Protein AF-A0A2N9EC91-F1 (afdb_monomer_lite)

Foldseek 3Di:
DVVVVVVVVVVVVVVVVVVVVVVVVVVVVVVVVVVVVVVVVVVVVVVVVVVVVVVVVVVVVVVVVVVVVVVVVVVVVVVVVVVVVVVVVVVVVVVVVVVVVVVVVVVVVVVVVVVVVVVVVVVVVVVVVVVVVVVVVVVVVVVVVVLVPDDPVVNVVVVVVVVVDPDPPPPPPPPPPPDDDDDDDDDDDDDDDDDDDDDDDDDDDDDPPVVVVVVPVPDDDPDDDDDDDDDDDDDDDDDDDDDDDDDDDDDDDDDDDDDDDDDDDDDDDDDDDDDDDD

Organism: Fagus sylvatica (NCBI:txid28930)

Secondary structure (DSSP, 8-state):
-HHHHHHHHHHHHHHHHHHHHHHHHHHHHHHHHHHHHHHHHHHHHHHHHHHHHHHHHHHHHHHHHHHHHHHHHHHHHHHHHHHHHHHHHHHHHHHHHHHHHHHHHHHHHHHHHHHHHHHHHHHHHHHHHHHHHHHHHHHHHHHHHHHHTS-HHHHHHHHHHHTT-------------------------------------------SSTTTTTTGGGS----S------------------------------------------------------

Radius of gyration: 63.0 Å; chains: 1; bounding box: 137×99×182 Å

Sequence (278 aa):
MELLKMSKFKLQLQALVTEVRELRERERSASEQLRLLIQKQKQTKEEYGRKLQELQAEFASCNELRQKLERKVNYLQNDNALLENKQKELKGTIQILLQSKESFVNAYEKTLSAKDVLIQNLISEKEALHSEVGSLGIILQKIQETVTNMNQEDKRVFSSILECEERCDMIMTREDNRTEDVPQSNIEESPSKASAMGSAENTASPLYEEYKDVAGLLQENNNNNSCVSEATGSEPQFAANVLSISVNDGKDNCKRSAQRLDSECSTTTQAEASEDPG

Structure (mmCIF, N/CA/C/O backbone):
data_AF-A0A2N9EC91-F1
#
_entry.id   AF-A0A2N9EC91-F1
#
loop_
_atom_site.group_PDB
_atom_site.id
_atom_site.type_symbol
_atom_site.label_atom_id
_atom_site.label_alt_id
_atom_site.label_comp_id
_atom_site.label_asym_id
_atom_site.label_entity_id
_atom_site.label_seq_id
_atom_site.pdbx_PDB_ins_code
_atom_site.Cartn_x
_atom_site.Cartn_y
_atom_site.Cartn_z
_atom_site.occupancy
_atom_site.B_iso_or_equiv
_atom_site.auth_seq_id
_atom_site.auth_comp_id
_atom_site.auth_asym_id
_atom_site.auth_atom_id
_atom_site.pdbx_PDB_model_num
ATOM 1 N N . MET A 1 1 ? 69.209 -5.243 -96.179 1.00 64.69 1 MET A N 1
ATOM 2 C CA . MET A 1 1 ? 69.180 -5.246 -94.696 1.00 64.69 1 MET A CA 1
ATOM 3 C C . MET A 1 1 ? 68.216 -4.194 -94.126 1.00 64.69 1 MET A C 1
ATOM 5 O O . MET A 1 1 ? 67.514 -4.502 -93.174 1.00 64.69 1 MET A O 1
ATOM 9 N N . GLU A 1 2 ? 68.104 -3.002 -94.726 1.00 75.38 2 GLU A N 1
ATOM 10 C CA . GLU A 1 2 ? 67.259 -1.893 -94.225 1.00 75.38 2 GLU A CA 1
ATOM 11 C C . GLU A 1 2 ? 65.731 -2.114 -94.317 1.00 75.38 2 GLU A C 1
ATOM 13 O O . GLU A 1 2 ? 65.008 -1.808 -93.372 1.00 75.38 2 GLU A O 1
ATOM 18 N N . LEU A 1 3 ? 65.222 -2.738 -95.388 1.00 76.88 3 LEU A N 1
ATOM 19 C CA . LEU A 1 3 ? 63.785 -3.049 -95.535 1.00 76.88 3 LEU A CA 1
ATOM 20 C C . LEU A 1 3 ? 63.238 -3.968 -94.423 1.00 76.88 3 LEU A C 1
ATOM 22 O O . LEU A 1 3 ? 62.127 -3.764 -93.935 1.00 76.88 3 LEU A O 1
ATOM 26 N N . LEU A 1 4 ? 64.032 -4.949 -93.979 1.00 83.12 4 LEU A N 1
ATOM 27 C CA . LEU A 1 4 ? 63.648 -5.877 -92.908 1.00 83.12 4 LEU A CA 1
ATOM 28 C C . LEU A 1 4 ? 63.586 -5.175 -91.540 1.00 83.12 4 LEU A C 1
ATOM 30 O O . LEU A 1 4 ? 62.671 -5.426 -90.756 1.00 83.12 4 LEU A O 1
ATOM 34 N N . LYS A 1 5 ? 64.521 -4.251 -91.272 1.00 87.19 5 LYS A N 1
ATOM 35 C CA . LYS A 1 5 ? 64.518 -3.417 -90.059 1.00 87.19 5 LYS A CA 1
ATOM 36 C C . LYS A 1 5 ? 63.286 -2.508 -90.014 1.00 87.19 5 LYS A C 1
ATOM 38 O O . LYS A 1 5 ? 62.623 -2.441 -88.983 1.00 87.19 5 LYS A O 1
ATOM 43 N N . MET A 1 6 ? 62.939 -1.883 -91.141 1.00 87.44 6 MET A N 1
ATOM 44 C CA . MET A 1 6 ? 61.750 -1.030 -91.253 1.00 87.44 6 MET A CA 1
ATOM 45 C C . MET A 1 6 ? 60.448 -1.824 -91.056 1.00 87.44 6 MET A C 1
ATOM 47 O O . MET A 1 6 ? 59.553 -1.383 -90.336 1.00 87.44 6 MET A O 1
ATOM 51 N N . SER A 1 7 ? 60.351 -3.031 -91.625 1.00 90.94 7 SER A N 1
ATOM 52 C CA . SER A 1 7 ? 59.193 -3.912 -91.416 1.00 90.94 7 SER A CA 1
ATOM 53 C C . SER A 1 7 ? 59.033 -4.330 -89.949 1.00 90.94 7 SER A C 1
ATOM 55 O O . SER A 1 7 ? 57.918 -4.333 -89.429 1.00 90.94 7 SER A O 1
ATOM 57 N N . LYS A 1 8 ? 60.138 -4.650 -89.260 1.00 91.81 8 LYS A N 1
ATOM 58 C CA . LYS A 1 8 ? 60.133 -4.977 -87.826 1.00 91.81 8 LYS A CA 1
ATOM 59 C C . LYS A 1 8 ? 59.679 -3.785 -86.982 1.00 91.81 8 LYS A C 1
ATOM 61 O O . LYS A 1 8 ? 58.810 -3.944 -86.129 1.00 91.81 8 LYS A O 1
ATOM 66 N N . PHE A 1 9 ? 60.219 -2.598 -87.258 1.00 94.00 9 PHE A N 1
ATOM 67 C CA . PHE A 1 9 ? 59.831 -1.366 -86.573 1.00 94.00 9 PHE A CA 1
ATOM 68 C C . PHE A 1 9 ? 58.337 -1.053 -86.754 1.00 94.00 9 PHE A C 1
ATOM 70 O O . PHE A 1 9 ? 57.647 -0.754 -85.784 1.00 94.00 9 PHE A O 1
ATOM 77 N N . LYS A 1 10 ? 57.804 -1.204 -87.974 1.00 94.19 10 LYS A N 1
ATOM 78 C CA . LYS A 1 10 ? 56.376 -1.002 -88.265 1.00 94.19 10 LYS A CA 1
ATOM 79 C C . LYS A 1 10 ? 55.474 -1.934 -87.449 1.00 94.19 10 LYS A C 1
ATOM 81 O O . LYS A 1 10 ? 54.481 -1.471 -86.895 1.00 94.19 10 LYS A O 1
ATOM 86 N N . LEU A 1 11 ? 55.820 -3.219 -87.357 1.00 94.94 11 LEU A N 1
ATOM 87 C CA . LEU A 1 11 ? 55.067 -4.190 -86.555 1.00 94.94 11 LEU A CA 1
ATOM 88 C C . LEU A 1 11 ? 55.124 -3.858 -85.059 1.00 94.94 11 LEU A C 1
ATOM 90 O O . LEU A 1 11 ? 54.098 -3.906 -84.387 1.00 94.94 11 LEU A O 1
ATOM 94 N N . GLN A 1 12 ? 56.293 -3.462 -84.546 1.00 95.50 12 GLN A N 1
ATOM 95 C CA . GLN A 1 12 ? 56.448 -3.032 -83.151 1.00 95.50 12 GLN A CA 1
ATOM 96 C C . GLN A 1 12 ? 55.620 -1.779 -82.842 1.00 95.50 12 GLN A C 1
ATOM 98 O O . GLN A 1 12 ? 54.969 -1.717 -81.803 1.00 95.50 12 GLN A O 1
ATOM 103 N N . LEU A 1 13 ? 55.583 -0.809 -83.760 1.00 95.50 13 LEU A N 1
ATOM 104 C CA . LEU A 1 13 ? 54.753 0.385 -83.616 1.00 95.50 13 LEU A CA 1
ATOM 105 C C . LEU A 1 13 ? 53.256 0.041 -83.642 1.00 95.50 13 LEU A C 1
ATOM 107 O O . LEU A 1 13 ? 52.499 0.559 -82.828 1.00 95.50 13 LEU A O 1
ATOM 111 N N . GLN A 1 14 ? 52.819 -0.849 -84.540 1.00 96.19 14 GLN A N 1
ATOM 112 C CA . GLN A 1 14 ? 51.427 -1.315 -84.590 1.00 96.19 14 GLN A CA 1
ATOM 113 C C . GLN A 1 14 ? 51.017 -2.066 -83.312 1.00 96.19 14 GLN A C 1
ATOM 115 O O . GLN A 1 14 ? 49.915 -1.842 -82.805 1.00 96.19 14 GLN A O 1
ATOM 120 N N . ALA A 1 15 ? 51.905 -2.905 -82.768 1.00 96.31 15 ALA A N 1
ATOM 121 C CA . ALA A 1 15 ? 51.690 -3.589 -81.494 1.00 96.31 15 ALA A CA 1
ATOM 122 C C . ALA A 1 15 ? 51.552 -2.583 -80.338 1.00 96.31 15 ALA A C 1
ATOM 124 O O . ALA A 1 15 ? 50.556 -2.618 -79.620 1.00 96.31 15 ALA A O 1
ATOM 125 N N . LEU A 1 16 ? 52.474 -1.618 -80.237 1.00 97.19 16 LEU A N 1
ATOM 126 C CA . LEU A 1 16 ? 52.436 -0.569 -79.214 1.00 97.19 16 LEU A CA 1
ATOM 127 C C . LEU A 1 16 ? 51.162 0.288 -79.301 1.00 97.19 16 LEU A C 1
ATOM 129 O O . LEU A 1 16 ? 50.543 0.589 -78.286 1.00 97.19 16 LEU A O 1
ATOM 133 N N . VAL A 1 17 ? 50.736 0.674 -80.508 1.00 96.75 17 VAL A N 1
ATOM 134 C CA . VAL A 1 17 ? 49.496 1.448 -80.708 1.00 96.75 17 VAL A CA 1
ATOM 135 C C . VAL A 1 17 ? 48.262 0.661 -80.254 1.00 96.75 17 VAL A C 1
ATOM 137 O O . VAL A 1 17 ? 47.330 1.250 -79.702 1.00 96.75 17 VAL A O 1
ATOM 140 N N . THR A 1 18 ? 48.248 -0.655 -80.471 1.00 96.38 18 THR A N 1
ATOM 1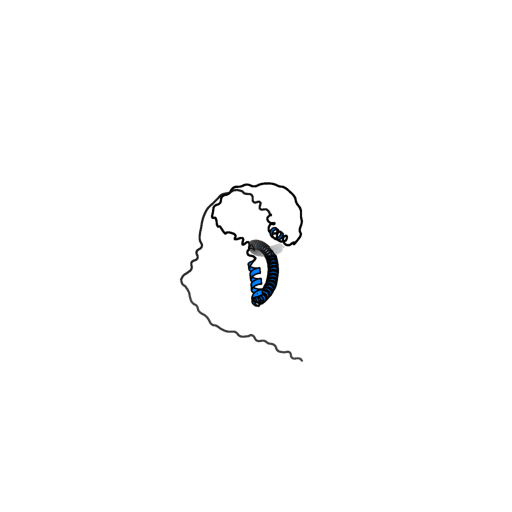41 C CA . THR A 1 18 ? 47.155 -1.532 -80.024 1.00 96.38 18 THR A CA 1
ATOM 142 C C . THR A 1 18 ? 47.145 -1.649 -78.502 1.00 96.38 18 THR A C 1
ATOM 144 O O . THR A 1 18 ? 46.111 -1.415 -77.883 1.00 96.38 18 THR A O 1
ATOM 147 N N . GLU A 1 19 ? 48.306 -1.876 -77.888 1.00 97.19 19 GLU A N 1
ATOM 148 C CA . GLU A 1 19 ? 48.457 -1.954 -76.432 1.00 97.19 19 GLU A CA 1
ATOM 149 C C . GLU A 1 19 ? 48.050 -0.645 -75.738 1.00 97.19 19 GLU A C 1
ATOM 151 O O . GLU A 1 19 ? 47.278 -0.659 -74.781 1.00 97.19 19 GLU A O 1
ATOM 156 N N . VAL A 1 20 ? 48.472 0.513 -76.260 1.00 97.00 20 VAL A N 1
ATOM 157 C CA . VAL A 1 20 ? 48.061 1.827 -75.731 1.00 97.00 20 VAL A CA 1
ATOM 158 C C . VAL A 1 20 ? 46.546 2.029 -75.846 1.00 97.00 20 VAL A C 1
ATOM 160 O O . VAL A 1 20 ? 45.932 2.606 -74.945 1.00 97.00 20 VAL A O 1
ATOM 163 N N . ARG A 1 21 ? 45.915 1.559 -76.930 1.00 96.69 21 ARG A N 1
ATOM 164 C CA . ARG A 1 21 ? 44.454 1.625 -77.090 1.00 96.69 21 ARG A CA 1
ATOM 165 C C . ARG A 1 21 ? 43.745 0.762 -76.048 1.00 96.69 21 ARG A C 1
ATOM 167 O O . ARG A 1 21 ? 42.801 1.243 -75.423 1.00 96.69 21 ARG A O 1
ATOM 174 N N . GLU A 1 22 ? 44.200 -0.470 -75.850 1.00 97.06 22 GLU A N 1
ATOM 175 C CA . GLU A 1 22 ? 43.649 -1.383 -74.844 1.00 97.06 22 GLU A CA 1
ATOM 176 C C . GLU A 1 22 ? 43.839 -0.849 -73.422 1.00 97.06 22 GLU A C 1
ATOM 178 O O . GLU A 1 22 ? 42.909 -0.895 -72.617 1.00 97.06 22 GLU A O 1
ATOM 183 N N . LEU A 1 23 ? 45.010 -0.279 -73.119 1.00 97.19 23 LEU A N 1
ATOM 184 C CA . LEU A 1 23 ? 45.279 0.372 -71.838 1.00 97.19 23 LEU A CA 1
ATOM 185 C C . LEU A 1 23 ? 44.318 1.537 -71.589 1.00 97.19 23 LEU A C 1
ATOM 187 O O . LEU A 1 23 ? 43.749 1.615 -70.504 1.00 97.19 23 LEU A O 1
ATOM 191 N N . ARG A 1 24 ? 44.060 2.384 -72.594 1.00 97.00 24 ARG A N 1
ATOM 192 C CA . ARG A 1 24 ? 43.080 3.479 -72.481 1.00 97.00 24 ARG A CA 1
ATOM 193 C C . ARG A 1 24 ? 41.646 2.990 -72.284 1.00 97.00 24 ARG A C 1
ATOM 195 O O . ARG A 1 24 ? 40.871 3.654 -71.604 1.00 97.00 24 ARG A O 1
ATOM 202 N N . GLU A 1 25 ? 41.255 1.882 -72.911 1.00 97.19 25 GLU A N 1
ATOM 203 C CA . GLU A 1 25 ? 39.930 1.282 -72.691 1.00 97.19 25 GLU A CA 1
ATOM 204 C C . GLU A 1 25 ? 39.811 0.741 -71.261 1.00 97.19 25 GLU A C 1
ATOM 206 O O . GLU A 1 25 ? 38.837 1.021 -70.563 1.00 97.19 25 GLU A O 1
ATOM 211 N N . ARG A 1 26 ? 40.847 0.038 -70.789 1.00 97.25 26 ARG A N 1
ATOM 212 C CA . ARG A 1 26 ? 40.912 -0.488 -69.422 1.00 97.25 26 ARG A CA 1
ATOM 213 C C . ARG A 1 26 ? 40.902 0.631 -68.379 1.00 97.25 26 ARG A C 1
ATOM 215 O O . ARG A 1 26 ? 40.192 0.521 -67.387 1.00 97.25 26 ARG A O 1
ATOM 222 N N . GLU A 1 27 ? 41.641 1.712 -68.615 1.00 97.38 27 GLU A N 1
ATOM 223 C CA . GLU A 1 27 ? 41.664 2.907 -67.762 1.00 97.38 27 GLU A CA 1
ATOM 224 C C . GLU A 1 27 ? 40.283 3.571 -67.673 1.00 97.38 27 GLU A C 1
ATOM 226 O O . GLU A 1 27 ? 39.826 3.900 -66.574 1.00 97.38 27 GLU A O 1
ATOM 231 N N . ARG A 1 28 ? 39.589 3.722 -68.812 1.00 97.38 28 ARG A N 1
ATOM 232 C CA . ARG A 1 28 ? 38.215 4.245 -68.852 1.00 97.38 28 ARG A CA 1
ATOM 233 C C . ARG A 1 28 ? 37.254 3.354 -68.069 1.00 97.38 28 ARG A C 1
ATOM 235 O O . ARG A 1 28 ? 36.553 3.856 -67.194 1.00 97.38 28 ARG A O 1
ATOM 242 N N . SER A 1 29 ? 37.280 2.042 -68.306 1.00 97.62 29 SER A N 1
ATOM 243 C CA . SER A 1 29 ? 36.426 1.087 -67.587 1.00 97.62 29 SER A CA 1
ATOM 244 C C . SER A 1 29 ? 36.691 1.084 -66.076 1.00 97.62 29 SER A C 1
ATOM 246 O O . SER A 1 29 ? 35.750 1.142 -65.284 1.00 97.62 29 SER A O 1
ATOM 248 N N . ALA A 1 30 ? 37.960 1.093 -65.655 1.00 97.88 30 ALA A N 1
ATOM 249 C CA . ALA A 1 30 ? 38.326 1.151 -64.241 1.00 97.88 30 ALA A CA 1
ATOM 250 C C . ALA A 1 30 ? 37.861 2.462 -63.582 1.00 97.88 30 ALA A C 1
ATOM 252 O O . ALA A 1 30 ? 37.352 2.449 -62.460 1.00 97.88 30 ALA A O 1
ATOM 253 N N . SER A 1 31 ? 37.976 3.587 -64.294 1.00 97.56 31 SER A N 1
ATOM 254 C CA . SER A 1 31 ? 37.509 4.897 -63.826 1.00 97.56 31 SER A CA 1
ATOM 255 C C . SER A 1 31 ? 35.983 4.945 -63.665 1.00 97.56 31 SER A C 1
ATOM 257 O O . SER A 1 31 ? 35.483 5.482 -62.675 1.00 97.56 31 SER A O 1
ATOM 259 N N . GLU A 1 32 ? 35.225 4.343 -64.586 1.00 97.62 32 GLU A N 1
ATOM 260 C CA . GLU A 1 32 ? 33.764 4.222 -64.482 1.00 97.62 32 GLU A CA 1
ATOM 261 C C . GLU A 1 32 ? 33.335 3.327 -63.312 1.00 97.62 32 GLU A C 1
ATOM 263 O O . GLU A 1 32 ? 32.457 3.712 -62.535 1.00 97.62 32 GLU A O 1
ATOM 268 N N . GLN A 1 33 ? 33.987 2.174 -63.129 1.00 97.88 33 GLN A N 1
ATOM 269 C CA . GLN A 1 33 ? 33.738 1.285 -61.989 1.00 97.88 33 GLN A CA 1
ATOM 270 C C . GLN A 1 33 ? 34.022 1.981 -60.655 1.00 97.88 33 GLN A C 1
ATOM 272 O O . GLN A 1 33 ? 33.206 1.906 -59.733 1.00 97.88 33 GLN A O 1
ATOM 277 N N . LEU A 1 34 ? 35.138 2.712 -60.561 1.00 98.00 34 LEU A N 1
ATOM 278 C CA . LEU A 1 34 ? 35.478 3.497 -59.378 1.00 98.00 34 LEU A CA 1
ATOM 279 C C . LEU A 1 34 ? 34.413 4.563 -59.096 1.00 98.00 34 LEU A C 1
ATOM 281 O O . LEU A 1 34 ? 33.974 4.710 -57.955 1.00 98.00 34 LEU A O 1
ATOM 285 N N . ARG A 1 35 ? 33.940 5.269 -60.131 1.00 98.12 35 ARG A N 1
ATOM 286 C CA . ARG A 1 35 ? 32.884 6.282 -59.994 1.00 98.12 35 ARG A CA 1
ATOM 287 C C . ARG A 1 35 ? 31.585 5.682 -59.451 1.00 98.12 35 ARG A C 1
ATOM 289 O O . ARG A 1 35 ? 30.986 6.257 -58.542 1.00 98.12 35 ARG A O 1
ATOM 296 N N . LEU A 1 36 ? 31.170 4.528 -59.976 1.00 98.25 36 LEU A N 1
ATOM 297 C CA . LEU A 1 36 ? 29.984 3.805 -59.505 1.00 98.25 36 LEU A CA 1
ATOM 298 C C . LEU A 1 36 ? 30.134 3.361 -58.046 1.00 98.25 36 LEU A C 1
ATOM 300 O O . LEU A 1 36 ? 29.206 3.525 -57.252 1.00 98.25 36 LEU A O 1
ATOM 304 N N . LEU A 1 37 ? 31.307 2.845 -57.673 1.00 98.25 37 LEU A N 1
ATOM 305 C CA . LEU A 1 37 ? 31.582 2.398 -56.309 1.00 98.25 37 LEU A CA 1
ATOM 306 C C . LEU A 1 37 ? 31.557 3.564 -55.309 1.00 98.25 37 LEU A C 1
ATOM 308 O O . LEU A 1 37 ? 30.920 3.449 -54.262 1.00 98.25 37 LEU A O 1
ATOM 312 N N . ILE A 1 38 ? 32.153 4.707 -55.662 1.00 98.12 38 ILE A N 1
ATOM 313 C CA . ILE A 1 38 ? 32.103 5.938 -54.854 1.00 98.12 38 ILE A CA 1
ATOM 314 C C . ILE A 1 38 ? 30.658 6.415 -54.682 1.00 98.12 38 ILE A C 1
ATOM 316 O O . ILE A 1 38 ? 30.246 6.768 -53.574 1.00 98.12 38 ILE A O 1
ATOM 320 N N . GLN A 1 39 ? 29.863 6.410 -55.756 1.00 98.25 39 GLN A N 1
ATOM 321 C CA . GLN A 1 39 ? 28.462 6.825 -55.691 1.00 98.25 39 GLN A CA 1
ATOM 322 C C . GLN A 1 39 ? 27.638 5.904 -54.783 1.00 98.25 39 GLN A C 1
ATOM 324 O O . GLN A 1 39 ? 26.885 6.397 -53.941 1.00 98.25 39 GLN A O 1
ATOM 329 N N . LYS A 1 40 ? 27.816 4.583 -54.903 1.00 98.19 40 LYS A N 1
ATOM 330 C CA . LYS A 1 40 ? 27.157 3.602 -54.031 1.00 98.19 40 LYS A CA 1
ATOM 331 C C . LYS A 1 40 ? 27.554 3.812 -52.569 1.00 98.19 40 LYS A C 1
ATOM 333 O O . LYS A 1 40 ? 26.686 3.884 -51.705 1.00 98.19 40 LYS A O 1
ATOM 338 N N . GLN A 1 41 ? 28.847 3.985 -52.293 1.00 98.12 41 GLN A N 1
ATOM 339 C CA . GLN A 1 41 ? 29.340 4.247 -50.940 1.00 98.12 41 GLN A CA 1
ATOM 340 C C . GLN A 1 41 ? 28.743 5.534 -50.355 1.00 98.12 41 GLN A C 1
ATOM 342 O O . GLN A 1 41 ? 28.361 5.554 -49.183 1.00 98.12 41 GLN A O 1
ATOM 347 N N . LYS A 1 42 ? 28.623 6.595 -51.163 1.00 98.19 42 LYS A N 1
ATOM 348 C CA . LYS A 1 42 ? 27.999 7.856 -50.748 1.00 98.19 42 LYS A CA 1
ATOM 349 C C . LYS A 1 42 ? 26.537 7.650 -50.340 1.00 98.19 42 LYS A C 1
ATOM 351 O O . LYS A 1 42 ? 26.162 8.049 -49.242 1.00 98.19 42 LYS A O 1
ATOM 356 N N . GLN A 1 43 ? 25.745 6.978 -51.176 1.00 98.19 43 GLN A N 1
ATOM 357 C CA . GLN A 1 43 ? 24.333 6.695 -50.889 1.00 98.19 43 GLN A CA 1
ATOM 358 C C . GLN A 1 43 ? 24.163 5.854 -49.620 1.00 98.19 43 GLN A C 1
ATOM 360 O O . GLN A 1 43 ? 23.354 6.187 -48.756 1.00 98.19 43 GLN A O 1
ATOM 365 N N . THR A 1 44 ? 24.969 4.802 -49.471 1.00 97.69 44 THR A N 1
ATOM 366 C CA . THR A 1 44 ? 24.948 3.946 -48.281 1.00 97.69 44 THR A CA 1
ATOM 367 C C . THR A 1 44 ? 25.309 4.729 -47.016 1.00 97.69 44 THR A C 1
ATOM 369 O O . THR A 1 44 ? 24.646 4.584 -45.991 1.00 97.69 44 THR A O 1
ATOM 372 N N . LYS A 1 45 ? 26.316 5.611 -47.072 1.00 98.19 45 LYS A N 1
ATOM 373 C CA . LYS A 1 45 ? 26.687 6.465 -45.933 1.00 98.19 45 LYS A CA 1
ATOM 374 C C . LYS A 1 45 ? 25.560 7.425 -45.542 1.00 98.19 45 LYS A C 1
ATOM 376 O O . LYS A 1 45 ? 25.301 7.600 -44.355 1.00 98.19 45 LYS A O 1
ATOM 381 N N . GLU A 1 46 ? 24.889 8.032 -46.518 1.00 98.25 46 GLU A N 1
ATOM 382 C CA . GLU A 1 46 ? 23.738 8.911 -46.273 1.00 98.25 46 GLU A CA 1
ATOM 383 C C . GLU A 1 46 ? 22.561 8.152 -45.644 1.00 98.25 46 GLU A C 1
ATOM 385 O O . GLU A 1 46 ? 21.908 8.668 -44.738 1.00 98.25 46 GLU A O 1
ATOM 390 N N . GLU A 1 47 ? 22.304 6.915 -46.075 1.00 98.31 47 GLU A N 1
ATOM 391 C CA . GLU A 1 47 ? 21.269 6.062 -45.486 1.00 98.31 47 GLU A CA 1
ATOM 392 C C . GLU A 1 47 ? 21.578 5.692 -44.030 1.00 98.31 47 GLU A C 1
ATOM 394 O O . GLU A 1 47 ? 20.705 5.817 -43.170 1.00 98.31 47 GLU A O 1
ATOM 399 N N . TYR A 1 48 ? 22.822 5.305 -43.728 1.00 98.38 48 TYR A N 1
ATOM 400 C CA . TYR A 1 48 ? 23.245 5.068 -42.346 1.00 98.38 48 TYR A CA 1
ATOM 401 C C . TYR A 1 48 ? 23.157 6.334 -41.489 1.00 98.38 48 TYR A C 1
ATOM 403 O O . TYR A 1 48 ? 22.759 6.248 -40.331 1.00 98.38 48 TYR A O 1
ATOM 411 N N . GLY A 1 49 ? 23.465 7.506 -42.054 1.00 98.38 49 GLY A N 1
ATOM 412 C CA . GLY A 1 49 ? 23.286 8.789 -41.373 1.00 98.38 49 GLY A CA 1
ATOM 413 C C . GLY A 1 49 ? 21.829 9.047 -40.978 1.00 98.38 49 GLY A 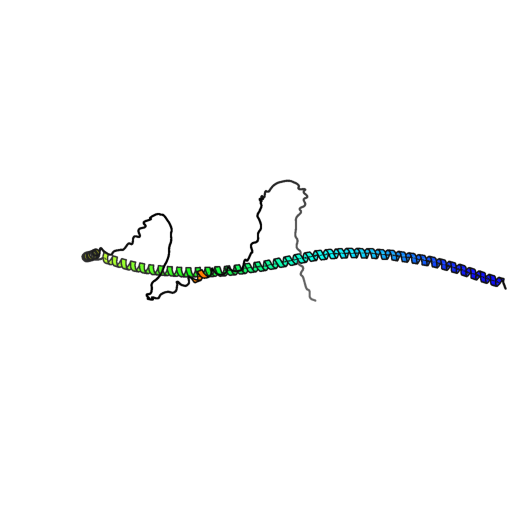C 1
ATOM 414 O O . GLY A 1 49 ? 21.567 9.412 -39.835 1.00 98.38 49 GLY A O 1
ATOM 415 N N . ARG A 1 50 ? 20.876 8.785 -41.886 1.00 98.44 50 ARG A N 1
ATOM 416 C CA . ARG A 1 50 ? 19.435 8.905 -41.591 1.00 98.44 50 ARG A CA 1
ATOM 417 C C . ARG A 1 50 ? 18.993 7.943 -40.488 1.00 98.44 50 ARG A C 1
ATOM 419 O O . ARG A 1 50 ? 18.362 8.379 -39.534 1.00 98.44 50 ARG A O 1
ATOM 426 N N . LYS A 1 51 ? 19.386 6.667 -40.583 1.00 98.56 51 LYS A N 1
ATOM 427 C CA . LYS A 1 51 ? 19.072 5.643 -39.568 1.00 98.56 51 LYS A CA 1
ATOM 428 C C . LYS A 1 51 ? 19.622 6.006 -38.189 1.00 98.56 51 LYS A C 1
ATOM 430 O O . LYS A 1 51 ? 18.952 5.807 -37.184 1.00 98.56 51 LYS A O 1
ATOM 435 N N . LEU A 1 52 ? 20.835 6.558 -38.134 1.00 98.50 52 LEU A N 1
ATOM 436 C CA . LEU A 1 52 ? 21.438 6.997 -36.878 1.00 98.50 52 LEU A CA 1
ATOM 437 C C . LEU A 1 52 ? 20.646 8.146 -36.241 1.00 98.50 52 LEU A C 1
ATOM 439 O O . LEU A 1 52 ? 20.423 8.137 -35.035 1.00 98.50 52 LEU A O 1
ATOM 443 N N . GLN A 1 53 ? 20.206 9.113 -37.048 1.00 98.56 53 GLN A N 1
ATOM 444 C CA . GLN A 1 53 ? 19.407 10.238 -36.567 1.00 98.56 53 GLN A CA 1
ATOM 445 C C . GLN A 1 53 ? 18.023 9.794 -36.068 1.00 98.56 53 GLN A C 1
ATOM 447 O O . GLN A 1 53 ? 17.565 10.283 -35.037 1.00 98.56 53 GLN A O 1
ATOM 452 N N . GLU A 1 54 ? 17.381 8.857 -36.767 1.00 98.50 54 GLU A N 1
ATOM 453 C CA . GLU A 1 54 ? 16.103 8.258 -36.362 1.00 98.50 54 GLU A CA 1
ATOM 454 C C . GLU A 1 54 ? 16.230 7.537 -35.015 1.00 98.50 54 GLU A C 1
ATOM 456 O O . GLU A 1 54 ? 15.526 7.880 -34.066 1.00 98.50 54 GLU A O 1
ATOM 461 N N . LEU A 1 55 ? 17.219 6.647 -34.878 1.00 98.50 55 LEU A N 1
ATOM 462 C CA . LEU A 1 55 ? 17.513 5.962 -33.615 1.00 98.50 55 LEU A CA 1
ATOM 463 C C . LEU A 1 55 ? 17.821 6.941 -32.476 1.00 98.50 55 LEU A C 1
ATOM 465 O O . LEU A 1 55 ? 17.416 6.722 -31.336 1.00 98.50 55 LEU A O 1
ATOM 469 N N . GLN A 1 56 ? 18.527 8.036 -32.762 1.00 98.62 56 GLN A N 1
ATOM 470 C CA . GLN A 1 56 ? 18.823 9.060 -31.763 1.00 98.62 56 GLN A CA 1
ATOM 471 C C . GLN A 1 56 ? 17.551 9.781 -31.286 1.00 98.62 56 GLN A C 1
ATOM 473 O O . GLN A 1 56 ? 17.413 10.046 -30.089 1.00 98.62 56 GLN A O 1
ATOM 478 N N . ALA A 1 57 ? 16.618 10.077 -32.194 1.00 98.44 57 ALA A N 1
ATOM 479 C CA . ALA A 1 57 ? 15.335 10.685 -31.853 1.00 98.44 57 ALA A CA 1
ATOM 480 C C . ALA A 1 57 ? 14.442 9.722 -31.050 1.00 98.44 57 ALA A C 1
ATOM 482 O O . ALA A 1 57 ? 13.867 10.118 -30.034 1.00 98.44 57 ALA A O 1
ATOM 483 N N . GLU A 1 58 ? 14.380 8.449 -31.447 1.00 98.56 58 GLU A N 1
ATOM 484 C CA . GLU A 1 58 ? 13.657 7.409 -30.707 1.00 98.56 58 GLU A CA 1
ATOM 485 C C . GLU A 1 58 ? 14.229 7.206 -29.303 1.00 98.56 58 GLU A C 1
ATOM 487 O O . GLU A 1 58 ? 13.479 7.129 -28.330 1.00 98.56 58 GLU A O 1
ATOM 492 N N . PHE A 1 59 ? 15.558 7.185 -29.168 1.00 98.38 59 PHE A N 1
ATOM 493 C CA . PHE A 1 59 ? 16.217 7.073 -27.870 1.00 98.38 59 PHE A CA 1
ATOM 494 C C . PHE A 1 59 ? 15.875 8.253 -26.951 1.00 98.38 59 PHE A C 1
ATOM 496 O O . PHE A 1 59 ? 15.560 8.049 -25.775 1.00 98.38 59 PHE A O 1
ATOM 503 N N . ALA A 1 60 ? 15.883 9.481 -27.481 1.00 98.50 60 ALA A N 1
ATOM 504 C CA . ALA A 1 60 ? 15.478 10.666 -26.729 1.00 98.50 60 ALA A CA 1
ATOM 505 C C . ALA A 1 60 ? 14.015 10.561 -26.261 1.00 98.50 60 ALA A C 1
ATOM 507 O O . ALA A 1 60 ? 13.736 10.741 -25.074 1.00 98.50 60 ALA A O 1
ATOM 508 N N . SER A 1 61 ? 13.106 10.173 -27.160 1.00 98.69 61 SER A N 1
ATOM 509 C CA . SER A 1 61 ? 11.686 9.976 -26.846 1.00 98.69 61 SER A CA 1
ATOM 510 C C . SER A 1 61 ? 11.461 8.886 -25.788 1.00 98.69 61 SER A C 1
ATOM 512 O O . SER A 1 61 ? 10.720 9.084 -24.820 1.00 98.69 61 SER A O 1
ATOM 514 N N . CYS A 1 62 ? 12.158 7.753 -25.909 1.00 98.56 62 CYS A N 1
ATOM 515 C CA . CYS A 1 62 ? 12.112 6.661 -24.939 1.00 98.56 62 CYS A CA 1
ATOM 516 C C . CYS A 1 62 ? 12.584 7.122 -23.553 1.00 98.56 62 CYS A C 1
ATOM 518 O O . CYS A 1 62 ? 11.943 6.833 -22.539 1.00 98.56 62 CYS A O 1
ATOM 520 N N . ASN A 1 63 ? 13.665 7.901 -23.493 1.00 98.50 63 ASN A N 1
ATOM 521 C CA . ASN A 1 63 ? 14.168 8.433 -22.232 1.00 98.50 63 ASN A CA 1
ATOM 522 C C . ASN A 1 63 ? 13.185 9.424 -21.580 1.00 98.50 63 ASN A C 1
ATOM 524 O O . ASN A 1 63 ? 12.996 9.378 -20.364 1.00 98.50 63 ASN A O 1
ATOM 528 N N . GLU A 1 64 ? 12.511 10.274 -22.358 1.00 98.62 64 GLU A N 1
ATOM 529 C CA . GLU A 1 64 ? 11.455 11.151 -21.836 1.00 98.62 64 GLU A CA 1
ATOM 530 C C . GLU A 1 64 ? 10.288 10.357 -21.239 1.00 98.62 64 GLU A C 1
ATOM 532 O O . GLU A 1 64 ? 9.808 10.674 -20.144 1.00 98.62 64 GLU A O 1
ATOM 537 N N . LEU A 1 65 ? 9.837 9.307 -21.934 1.00 98.56 65 LEU A N 1
ATOM 538 C CA . LEU A 1 65 ? 8.772 8.436 -21.441 1.00 98.56 65 LEU A CA 1
ATOM 539 C C . LEU A 1 65 ? 9.197 7.711 -20.160 1.00 98.56 65 LEU A C 1
ATOM 541 O O . LEU A 1 65 ? 8.431 7.680 -19.196 1.00 98.56 65 LEU A O 1
ATOM 545 N N . ARG A 1 66 ? 10.435 7.205 -20.112 1.00 98.62 66 ARG A N 1
ATOM 546 C CA . ARG A 1 66 ? 11.017 6.582 -18.917 1.00 98.62 66 ARG A CA 1
ATOM 547 C C . ARG A 1 66 ? 10.990 7.536 -17.726 1.00 98.62 66 ARG A C 1
ATOM 549 O O . ARG A 1 66 ? 10.510 7.158 -16.664 1.00 98.62 66 ARG A O 1
ATOM 556 N N . GLN A 1 67 ? 11.413 8.787 -17.909 1.00 98.69 67 GLN A N 1
ATOM 557 C CA . GLN A 1 67 ? 11.363 9.792 -16.843 1.00 98.69 67 GLN A CA 1
ATOM 558 C C . GLN A 1 67 ? 9.927 10.123 -16.408 1.00 98.69 67 GLN A C 1
ATOM 560 O O . GLN A 1 67 ? 9.673 10.372 -15.231 1.00 98.69 67 GLN A O 1
ATOM 565 N N . LYS A 1 68 ? 8.961 10.179 -17.337 1.00 98.69 68 LYS A N 1
ATOM 566 C CA . LYS A 1 68 ? 7.541 10.382 -16.986 1.00 98.69 68 LYS A CA 1
ATOM 567 C C . LYS A 1 68 ? 7.014 9.226 -16.138 1.00 98.69 68 LYS A C 1
ATOM 569 O O . LYS A 1 68 ? 6.329 9.471 -15.146 1.00 98.69 68 LYS A O 1
ATOM 574 N N . LEU A 1 69 ? 7.358 7.993 -16.505 1.00 98.69 69 LEU A N 1
ATOM 575 C CA . LEU A 1 69 ? 6.977 6.805 -15.751 1.00 98.69 69 LEU A CA 1
ATOM 576 C C . LEU A 1 69 ? 7.618 6.797 -14.361 1.00 98.69 69 LEU A C 1
ATOM 578 O O . LEU A 1 69 ? 6.919 6.573 -13.382 1.00 98.69 69 LEU A O 1
ATOM 582 N N . GLU A 1 70 ? 8.905 7.122 -14.265 1.00 98.69 70 GLU A N 1
ATOM 583 C CA . GLU A 1 70 ? 9.643 7.205 -13.001 1.00 98.69 70 GLU A CA 1
ATOM 584 C C . GLU A 1 70 ? 9.006 8.208 -12.029 1.00 98.69 70 GLU A C 1
ATOM 586 O O . GLU A 1 70 ? 8.739 7.874 -10.877 1.00 98.69 70 GLU A O 1
ATOM 591 N N . ARG A 1 71 ? 8.630 9.403 -12.510 1.00 98.62 71 ARG A N 1
ATOM 592 C CA . ARG A 1 71 ? 7.871 10.369 -11.695 1.00 98.62 71 ARG A CA 1
ATOM 593 C C . ARG A 1 71 ? 6.555 9.772 -11.195 1.00 98.62 71 ARG A C 1
ATOM 595 O O . ARG A 1 71 ? 6.232 9.915 -10.021 1.00 98.62 71 ARG A O 1
ATOM 602 N N . LYS A 1 72 ? 5.800 9.093 -12.066 1.00 98.69 72 LYS A N 1
ATOM 603 C CA . LYS A 1 72 ? 4.507 8.492 -11.707 1.00 98.69 72 LYS A CA 1
ATOM 604 C C . LYS A 1 72 ? 4.658 7.360 -10.687 1.00 98.69 72 LYS A C 1
ATOM 606 O O . LYS A 1 72 ? 3.846 7.270 -9.773 1.00 98.69 72 LYS A O 1
ATOM 611 N N . VAL A 1 73 ? 5.701 6.542 -10.816 1.00 98.75 73 VAL A N 1
ATOM 612 C CA . VAL A 1 73 ? 6.050 5.504 -9.836 1.00 98.75 73 VAL A CA 1
ATOM 613 C C . VAL A 1 73 ? 6.356 6.135 -8.482 1.00 98.75 73 VAL A C 1
ATOM 615 O O . VAL A 1 73 ? 5.780 5.704 -7.490 1.00 98.75 73 VAL A O 1
ATOM 618 N N . ASN A 1 74 ? 7.161 7.199 -8.442 1.00 98.62 74 ASN A N 1
ATOM 619 C CA . ASN A 1 74 ? 7.488 7.889 -7.192 1.00 98.62 74 ASN A CA 1
ATOM 620 C C . ASN A 1 74 ? 6.243 8.484 -6.512 1.00 98.62 74 ASN A C 1
ATOM 622 O O . ASN A 1 74 ? 6.087 8.351 -5.302 1.00 98.62 74 ASN A O 1
ATOM 626 N N . TYR A 1 75 ? 5.327 9.095 -7.275 1.00 98.62 75 TYR A N 1
ATOM 627 C CA . TYR A 1 75 ? 4.055 9.583 -6.723 1.00 98.62 75 TYR A CA 1
ATOM 628 C C . TYR A 1 75 ? 3.226 8.451 -6.111 1.00 98.62 75 TYR A C 1
ATOM 630 O O . TYR A 1 75 ? 2.804 8.558 -4.965 1.00 98.62 75 TYR A O 1
ATOM 638 N N . LEU A 1 76 ? 3.049 7.346 -6.839 1.00 98.69 76 LEU A N 1
ATOM 639 C CA . LEU A 1 76 ? 2.279 6.202 -6.347 1.00 98.69 76 LEU A CA 1
ATOM 640 C C . LEU A 1 76 ? 2.931 5.538 -5.128 1.00 98.69 76 LEU A C 1
ATOM 642 O O . LEU A 1 76 ? 2.229 5.100 -4.223 1.00 98.69 76 LEU A O 1
ATOM 646 N N . GLN A 1 77 ? 4.262 5.472 -5.079 1.00 98.62 77 GLN A N 1
ATOM 647 C CA . GLN A 1 77 ? 4.988 4.966 -3.913 1.00 98.62 77 GLN A CA 1
ATOM 648 C C . GLN A 1 77 ? 4.754 5.844 -2.678 1.00 98.62 77 GLN A C 1
ATOM 650 O O . GLN A 1 77 ? 4.482 5.312 -1.602 1.00 98.62 77 GLN A O 1
ATOM 655 N N . ASN A 1 78 ? 4.797 7.169 -2.836 1.00 98.50 78 ASN A N 1
ATOM 656 C CA . ASN A 1 78 ? 4.527 8.107 -1.747 1.00 98.50 78 ASN A CA 1
ATOM 657 C C . ASN A 1 78 ? 3.072 8.021 -1.260 1.00 98.50 78 ASN A C 1
ATOM 659 O O . ASN A 1 78 ? 2.835 7.970 -0.053 1.00 98.50 78 ASN A O 1
ATOM 663 N N . ASP A 1 79 ? 2.108 7.955 -2.181 1.00 98.62 79 ASP A N 1
ATOM 664 C CA . ASP A 1 79 ? 0.689 7.813 -1.840 1.00 98.62 79 ASP A CA 1
ATOM 665 C C . ASP A 1 79 ? 0.421 6.492 -1.111 1.00 98.62 79 ASP A C 1
ATOM 667 O O . ASP A 1 79 ? -0.274 6.475 -0.094 1.00 98.62 79 ASP A O 1
ATOM 671 N N . ASN A 1 80 ? 1.027 5.391 -1.566 1.00 98.69 80 ASN A N 1
ATOM 672 C CA . ASN A 1 80 ? 0.921 4.100 -0.890 1.00 98.69 80 ASN A CA 1
ATOM 673 C C . ASN A 1 80 ? 1.492 4.151 0.533 1.00 98.69 80 ASN A C 1
ATOM 675 O O . ASN A 1 80 ? 0.846 3.658 1.455 1.00 98.69 80 ASN A O 1
ATOM 679 N N . ALA A 1 81 ? 2.648 4.792 0.737 1.00 98.62 81 ALA A N 1
ATOM 680 C CA . ALA A 1 81 ? 3.227 4.961 2.071 1.00 98.62 81 ALA A CA 1
ATOM 681 C C . ALA A 1 81 ? 2.322 5.802 2.993 1.00 98.62 81 ALA A C 1
ATOM 683 O O . ALA A 1 81 ? 2.154 5.488 4.173 1.00 98.62 81 ALA A O 1
ATOM 684 N N . LEU A 1 82 ? 1.690 6.855 2.462 1.00 98.62 82 LEU A N 1
ATOM 685 C CA . LEU A 1 82 ? 0.722 7.658 3.211 1.00 98.62 82 LEU A CA 1
ATOM 686 C C . LEU A 1 82 ? -0.520 6.839 3.596 1.00 98.62 82 LEU A C 1
ATOM 688 O O . LEU A 1 82 ? -0.996 6.943 4.728 1.00 98.62 82 LEU A O 1
ATOM 692 N N . LEU A 1 83 ? -1.045 6.031 2.673 1.00 98.75 83 LEU A N 1
ATOM 693 C CA . LEU A 1 83 ? -2.194 5.161 2.926 1.00 98.75 83 LEU A CA 1
ATOM 694 C C . LEU A 1 83 ? -1.878 4.089 3.972 1.00 98.75 83 LEU A C 1
ATOM 696 O O . LEU A 1 83 ? -2.686 3.870 4.873 1.00 98.75 83 LEU A O 1
ATOM 700 N N . GLU A 1 84 ? -0.697 3.477 3.906 1.00 98.69 84 GLU A N 1
ATOM 701 C CA . GLU A 1 84 ? -0.242 2.496 4.893 1.00 98.69 84 GLU A CA 1
ATOM 702 C C . GLU A 1 84 ? -0.137 3.114 6.295 1.00 98.69 84 GLU A C 1
ATOM 704 O O . GLU A 1 84 ? -0.631 2.544 7.273 1.00 98.69 84 GLU A O 1
ATOM 709 N N . ASN A 1 85 ? 0.412 4.330 6.397 1.00 98.69 85 ASN A N 1
ATOM 710 C CA . ASN A 1 85 ? 0.472 5.068 7.659 1.00 98.69 85 ASN A CA 1
ATOM 711 C C . ASN A 1 85 ? -0.925 5.366 8.220 1.00 98.69 85 ASN A C 1
ATOM 713 O O . ASN A 1 85 ? -1.181 5.090 9.393 1.00 98.69 85 ASN A O 1
ATOM 717 N N . LYS A 1 86 ? -1.853 5.854 7.385 1.00 98.75 86 LYS A N 1
ATOM 718 C CA . LYS A 1 86 ? -3.246 6.108 7.797 1.00 98.75 86 LYS A CA 1
ATOM 719 C C . LYS A 1 86 ? -3.960 4.834 8.240 1.00 98.75 86 LYS A C 1
ATOM 721 O O . LYS A 1 86 ? -4.703 4.849 9.217 1.00 98.75 86 LYS A O 1
ATOM 726 N N . GLN A 1 87 ? -3.728 3.720 7.550 1.00 98.69 87 GLN A N 1
ATOM 727 C CA . GLN A 1 87 ? -4.288 2.426 7.930 1.00 98.69 87 GLN A CA 1
ATOM 728 C C . GLN A 1 87 ? -3.755 1.969 9.292 1.00 98.69 87 GLN A C 1
ATOM 730 O O . GLN A 1 87 ? -4.520 1.474 10.123 1.00 98.69 87 GLN A O 1
ATOM 735 N N . LYS A 1 88 ? -2.452 2.143 9.536 1.00 98.69 88 LYS A N 1
ATOM 736 C CA . LYS A 1 88 ? -1.821 1.812 10.816 1.00 98.69 88 LYS A CA 1
ATOM 737 C C . LYS A 1 88 ? -2.373 2.667 11.957 1.00 98.69 88 LYS A C 1
ATOM 739 O O . LYS A 1 88 ? -2.687 2.118 13.011 1.00 98.69 88 LYS A O 1
ATOM 744 N N . GLU A 1 89 ? -2.521 3.971 11.739 1.00 98.69 89 GLU A N 1
ATOM 745 C CA . GLU A 1 89 ? -3.109 4.900 12.708 1.00 98.69 89 GLU A CA 1
ATOM 746 C C . GLU A 1 89 ? -4.553 4.513 13.037 1.00 98.69 89 GLU A C 1
ATOM 748 O O . GLU A 1 89 ? -4.870 4.274 14.200 1.00 98.69 89 GLU A O 1
ATOM 753 N N . LEU A 1 90 ? -5.396 4.325 12.015 1.00 98.75 90 LEU A N 1
ATOM 754 C CA . LEU A 1 90 ? -6.796 3.941 12.196 1.00 98.75 90 LEU A CA 1
ATOM 755 C C . LEU A 1 90 ? -6.930 2.619 12.960 1.00 98.75 90 LEU A C 1
ATOM 757 O O . LEU A 1 90 ? -7.759 2.499 13.862 1.00 98.75 90 LEU A O 1
ATOM 761 N N . LYS A 1 91 ? -6.088 1.630 12.639 1.00 98.75 91 LYS A N 1
ATOM 762 C CA . LYS A 1 91 ? -6.038 0.360 13.371 1.00 98.75 91 LYS A CA 1
ATOM 763 C C . LYS A 1 91 ? -5.686 0.577 14.847 1.00 98.75 91 LYS A C 1
ATOM 765 O O . LYS A 1 91 ? -6.309 -0.042 15.707 1.00 98.75 91 LYS A O 1
ATOM 770 N N . GLY A 1 92 ? -4.727 1.457 15.135 1.00 98.69 92 GLY A N 1
ATOM 771 C CA . GLY A 1 92 ? -4.358 1.841 16.498 1.00 98.69 92 GLY A CA 1
ATOM 772 C C . GLY A 1 92 ? -5.511 2.508 17.249 1.00 98.69 92 GLY A C 1
ATOM 773 O O . GLY A 1 92 ? -5.847 2.086 18.353 1.00 98.69 92 GLY A O 1
ATOM 774 N N . THR A 1 93 ? -6.180 3.484 16.633 1.00 98.75 93 THR A N 1
ATOM 775 C CA . THR A 1 93 ? -7.343 4.166 17.224 1.00 98.75 93 THR A CA 1
ATOM 776 C C . THR A 1 93 ? -8.480 3.193 17.527 1.00 98.75 93 THR A C 1
ATOM 778 O O . THR A 1 93 ? -9.044 3.231 18.619 1.00 98.75 93 THR A O 1
ATOM 781 N N . ILE A 1 94 ? -8.794 2.286 16.595 1.00 98.75 94 ILE A N 1
ATOM 782 C CA . ILE A 1 94 ? -9.818 1.252 16.802 1.00 98.75 94 ILE A CA 1
ATOM 783 C C . ILE A 1 94 ? -9.443 0.360 17.987 1.00 98.75 94 ILE A C 1
ATOM 785 O O . ILE A 1 94 ? -10.296 0.064 18.818 1.00 98.75 94 ILE A O 1
ATOM 789 N N . GLN A 1 95 ? -8.177 -0.046 18.100 1.00 98.75 95 GLN A N 1
ATOM 790 C CA . GLN A 1 95 ? -7.723 -0.883 19.207 1.00 98.75 95 GLN A CA 1
ATOM 791 C C . GLN A 1 95 ? -7.873 -0.181 20.563 1.00 98.75 95 GLN A C 1
ATOM 793 O O . GLN A 1 95 ? -8.390 -0.788 21.499 1.00 98.75 95 GLN A O 1
ATOM 798 N N . ILE A 1 96 ? -7.484 1.094 20.656 1.00 98.62 96 ILE A N 1
ATOM 799 C CA . ILE A 1 96 ? -7.641 1.899 21.877 1.00 98.62 96 ILE A CA 1
ATOM 800 C C . ILE A 1 96 ? -9.123 2.032 22.247 1.00 98.62 96 ILE A C 1
ATOM 802 O O . ILE A 1 96 ? -9.487 1.833 23.404 1.00 98.62 96 ILE A O 1
ATOM 806 N N . LEU A 1 97 ? -9.990 2.319 21.270 1.00 98.69 97 LEU A N 1
ATOM 807 C CA . LEU A 1 97 ? -11.428 2.460 21.501 1.00 98.69 97 LEU A CA 1
ATOM 808 C C . LEU A 1 97 ? -12.080 1.144 21.947 1.00 98.69 97 LEU A C 1
ATOM 810 O O . LEU A 1 97 ? -12.963 1.142 22.800 1.00 98.69 97 LEU A O 1
ATOM 814 N N . LEU A 1 98 ? -11.653 0.014 21.383 1.00 98.69 98 LEU A N 1
ATOM 815 C CA . LEU A 1 98 ? -12.131 -1.300 21.811 1.00 98.69 98 LEU A CA 1
ATOM 816 C C . LEU A 1 98 ? -11.712 -1.599 23.252 1.00 98.69 98 LEU A C 1
ATOM 818 O O . LEU A 1 98 ? -12.535 -2.064 24.034 1.00 98.69 98 LEU A O 1
ATOM 822 N N . GLN A 1 99 ? -10.467 -1.289 23.617 1.00 98.62 99 GLN A N 1
ATOM 823 C CA . GLN A 1 99 ? -9.972 -1.475 24.982 1.00 98.62 99 GLN A CA 1
ATOM 824 C C . GLN A 1 99 ? -10.700 -0.580 25.991 1.00 98.62 99 GLN A C 1
ATOM 826 O O . GLN A 1 99 ? -11.061 -1.053 27.066 1.00 98.62 99 GLN A O 1
ATOM 831 N N . SER A 1 100 ? -10.949 0.688 25.650 1.00 98.50 100 SER A N 1
ATOM 832 C CA . SER A 1 100 ? -11.684 1.604 26.529 1.00 98.50 100 SER A CA 1
ATOM 833 C C . SER A 1 100 ? -13.159 1.228 26.663 1.00 98.50 100 SER A C 1
ATOM 835 O O . SER A 1 100 ? -13.732 1.342 27.745 1.00 98.50 100 SER A O 1
ATOM 837 N N . LYS A 1 101 ? -13.782 0.729 25.590 1.00 98.56 101 LYS A N 1
ATOM 838 C CA . LYS A 1 101 ? -15.139 0.180 25.651 1.00 98.56 101 LYS A CA 1
ATOM 839 C C . LYS A 1 101 ? -15.195 -1.039 26.571 1.00 98.56 101 LYS A C 1
ATOM 841 O O . LYS A 1 101 ? -16.103 -1.125 27.389 1.00 98.56 101 LYS A O 1
ATOM 846 N N . GLU A 1 102 ? -14.250 -1.965 26.439 1.00 98.62 102 GLU A N 1
ATOM 847 C CA . GLU A 1 102 ? -14.202 -3.180 27.258 1.00 98.62 102 GLU A CA 1
ATOM 848 C C . GLU A 1 102 ? -14.040 -2.847 28.746 1.00 98.62 102 GLU A C 1
ATOM 850 O O . GLU A 1 102 ? -14.770 -3.367 29.589 1.00 98.62 102 GLU A O 1
ATOM 855 N N . SER A 1 103 ? -13.135 -1.920 29.080 1.00 98.25 103 SER A N 1
ATOM 856 C CA . SER A 1 103 ? -12.954 -1.482 30.466 1.00 98.25 103 SER A CA 1
ATOM 857 C C . SER A 1 103 ? -14.201 -0.792 31.022 1.00 98.25 103 SER A C 1
ATOM 859 O O . SER A 1 103 ? -14.586 -1.061 32.161 1.00 98.25 103 SER A O 1
ATOM 861 N N . PHE A 1 104 ? -14.865 0.040 30.214 1.00 98.56 104 PHE A N 1
ATOM 862 C CA . PHE A 1 104 ? -16.118 0.692 30.586 1.00 98.56 104 PHE A CA 1
ATOM 863 C C . PHE A 1 104 ? -17.242 -0.318 30.848 1.00 98.56 104 PHE A C 1
ATOM 865 O O . PHE A 1 104 ? -17.901 -0.239 31.884 1.00 98.56 104 PHE A O 1
ATOM 872 N N . VAL A 1 105 ? -17.445 -1.283 29.944 1.00 98.62 105 VAL A N 1
ATOM 873 C CA . VAL A 1 105 ? -18.476 -2.324 30.092 1.00 98.62 105 VAL A CA 1
ATOM 874 C C . VAL A 1 105 ? -18.224 -3.151 31.349 1.00 98.62 105 VAL A C 1
ATOM 876 O O . VAL A 1 105 ? -19.133 -3.298 32.159 1.00 98.62 105 VAL A O 1
ATOM 879 N N . ASN A 1 106 ? -16.988 -3.593 31.582 1.00 98.50 106 ASN A N 1
ATOM 880 C CA . ASN A 1 106 ? -16.626 -4.355 32.777 1.00 98.50 106 ASN A CA 1
ATOM 881 C C . ASN A 1 106 ? -16.898 -3.570 34.078 1.00 98.50 106 ASN A C 1
ATOM 883 O O . ASN A 1 106 ? -17.464 -4.100 35.034 1.00 98.50 106 ASN A O 1
ATOM 887 N N . ALA A 1 107 ? -16.541 -2.282 34.127 1.00 98.50 107 ALA A N 1
ATOM 888 C CA . ALA A 1 107 ? -16.835 -1.434 35.286 1.00 98.50 107 ALA A CA 1
ATOM 889 C C . ALA A 1 107 ? -18.348 -1.273 35.521 1.00 98.50 107 ALA A C 1
ATOM 891 O O . ALA A 1 107 ? -18.820 -1.312 36.664 1.00 98.50 107 ALA A O 1
ATOM 892 N N . TYR A 1 108 ? -19.114 -1.124 34.440 1.00 98.50 108 TYR A N 1
ATOM 893 C CA . TYR A 1 108 ? -20.566 -1.024 34.501 1.00 98.50 108 TYR A CA 1
ATOM 894 C C . TYR A 1 108 ? -21.212 -2.330 34.982 1.00 98.50 108 TYR A C 1
ATOM 896 O O . TYR A 1 108 ? -22.042 -2.299 35.889 1.00 98.50 108 TYR A O 1
ATOM 904 N N . GLU A 1 109 ? -20.790 -3.479 34.452 1.00 98.62 109 GLU A N 1
ATOM 905 C CA . GLU A 1 109 ? -21.266 -4.806 34.863 1.00 98.62 109 GLU A CA 1
ATOM 906 C C . GLU A 1 109 ? -20.984 -5.086 36.342 1.00 98.62 109 GLU A C 1
ATOM 908 O O . GLU A 1 109 ? -21.875 -5.538 37.061 1.00 98.62 109 GLU A O 1
ATOM 913 N N . LYS A 1 110 ? -19.787 -4.742 36.836 1.00 98.50 110 LYS A N 1
ATOM 914 C CA . LYS A 1 110 ? -19.456 -4.847 38.268 1.00 98.50 110 LYS A CA 1
ATOM 915 C C . LYS A 1 110 ? -20.389 -4.007 39.134 1.00 98.50 110 LYS A C 1
ATOM 917 O O . LYS A 1 110 ? -20.876 -4.479 40.159 1.00 98.50 110 LYS A O 1
ATOM 922 N N . THR A 1 111 ? -20.660 -2.773 38.711 1.00 98.44 111 THR A N 1
ATOM 923 C CA . THR A 1 111 ? -21.557 -1.861 39.434 1.00 98.44 111 THR A CA 1
ATOM 924 C C . THR A 1 111 ? -22.993 -2.379 39.438 1.00 98.44 111 THR A C 1
ATOM 926 O O . THR A 1 111 ? -23.677 -2.304 40.458 1.00 98.44 111 THR A O 1
ATOM 929 N N . LEU A 1 112 ? -23.455 -2.917 38.308 1.00 98.50 112 LEU A N 1
ATOM 930 C CA . LEU A 1 112 ? -24.782 -3.509 38.186 1.00 98.50 112 LEU A CA 1
ATOM 931 C C . LEU A 1 112 ? -24.915 -4.743 39.085 1.00 98.50 112 LEU A C 1
ATOM 933 O O . LEU A 1 112 ? -25.847 -4.810 39.879 1.00 98.50 112 LEU A O 1
ATOM 937 N N . SER A 1 113 ? -23.929 -5.642 39.056 1.00 98.50 113 SER A N 1
ATOM 938 C CA . SER A 1 113 ? -23.895 -6.821 39.925 1.00 98.50 113 SER A CA 1
ATOM 939 C C . SER A 1 113 ? -23.911 -6.446 41.411 1.00 98.50 113 SER A C 1
ATOM 941 O O . SER A 1 113 ? -24.663 -7.037 42.185 1.00 98.50 113 SER A O 1
ATOM 943 N N . ALA A 1 114 ? -23.155 -5.422 41.820 1.00 98.50 114 ALA A N 1
ATOM 944 C CA . ALA A 1 114 ? -23.179 -4.930 43.197 1.00 98.50 114 ALA A CA 1
ATOM 945 C C . ALA A 1 114 ? -24.563 -4.381 43.599 1.00 98.50 114 ALA A C 1
ATOM 947 O O . ALA A 1 114 ? -25.037 -4.628 44.710 1.00 98.50 114 ALA A O 1
ATOM 948 N N . LYS A 1 115 ? -25.239 -3.666 42.691 1.00 98.50 115 LYS A N 1
ATOM 949 C CA . LYS A 1 115 ? -26.611 -3.180 42.910 1.00 98.50 115 LYS A CA 1
ATOM 950 C C . LYS A 1 115 ? -27.614 -4.328 43.013 1.00 98.50 115 LYS A C 1
ATOM 952 O O . LYS A 1 115 ? -28.478 -4.270 43.883 1.00 98.50 115 LYS A O 1
ATOM 957 N N . ASP A 1 116 ? -27.480 -5.367 42.194 1.00 98.69 116 ASP A N 1
ATOM 958 C CA . ASP A 1 116 ? -28.340 -6.552 42.268 1.00 98.69 116 ASP A CA 1
ATOM 959 C C . ASP A 1 116 ? -28.206 -7.253 43.625 1.00 98.69 116 ASP A C 1
ATOM 961 O O . ASP A 1 116 ? -29.216 -7.596 44.239 1.00 98.69 116 ASP A O 1
ATOM 965 N N . VAL A 1 117 ? -26.980 -7.387 44.147 1.00 98.50 117 VAL A N 1
ATOM 966 C CA . VAL A 1 117 ? -26.741 -7.934 45.496 1.00 98.50 117 VAL A CA 1
ATOM 967 C C . VAL A 1 117 ? -27.433 -7.089 46.570 1.00 98.50 117 VAL A C 1
ATOM 969 O O . VAL A 1 117 ? -28.109 -7.636 47.441 1.00 98.50 117 VAL A O 1
ATOM 972 N N . LEU A 1 118 ? -27.327 -5.757 46.501 1.00 98.56 118 LEU A N 1
ATOM 973 C CA . LEU A 1 118 ? -28.017 -4.869 47.444 1.00 98.56 118 LEU A CA 1
ATOM 974 C C . LEU A 1 118 ? -29.542 -5.008 47.374 1.00 98.56 118 LEU A C 1
ATOM 976 O O . LEU A 1 118 ? -30.198 -5.043 48.413 1.00 98.56 118 LEU A O 1
ATOM 980 N N . ILE A 1 119 ? -30.110 -5.120 46.171 1.00 98.62 119 ILE A N 1
ATOM 981 C CA . ILE A 1 119 ? -31.551 -5.325 45.987 1.00 98.62 119 ILE A CA 1
ATOM 982 C C . ILE A 1 119 ? -31.991 -6.646 46.630 1.00 98.62 119 ILE A C 1
ATOM 984 O O . ILE A 1 119 ? -32.986 -6.660 47.352 1.00 98.62 119 ILE A O 1
ATOM 988 N N . GLN A 1 120 ? -31.248 -7.739 46.429 1.00 98.56 120 GLN A N 1
ATOM 989 C CA . GLN A 1 120 ? -31.567 -9.034 47.049 1.00 98.56 120 GLN A CA 1
ATOM 990 C C . GLN A 1 120 ? -31.519 -8.981 48.582 1.00 98.56 120 GLN A C 1
ATOM 992 O O . GLN A 1 120 ? -32.389 -9.546 49.250 1.00 98.56 120 GLN A O 1
ATOM 997 N N . ASN A 1 121 ? -30.553 -8.252 49.147 1.00 98.44 121 ASN A N 1
ATOM 998 C CA . ASN A 1 121 ? -30.468 -8.049 50.593 1.00 98.44 121 ASN A CA 1
ATOM 999 C C . ASN A 1 121 ? -31.691 -7.290 51.131 1.00 98.44 121 ASN A C 1
ATOM 1001 O O . ASN A 1 121 ? -32.311 -7.739 52.093 1.00 98.44 121 ASN A O 1
ATOM 1005 N N . LEU A 1 122 ? -32.087 -6.191 50.477 1.00 98.56 122 LEU A N 1
ATOM 1006 C CA . LEU A 1 122 ? -33.267 -5.408 50.865 1.00 98.56 122 LEU A CA 1
ATOM 1007 C C . LEU A 1 122 ? -34.571 -6.209 50.740 1.00 98.56 122 LEU A C 1
ATOM 1009 O O . LEU A 1 122 ? -35.459 -6.075 51.580 1.00 98.56 122 LEU A O 1
ATOM 1013 N N . ILE A 1 123 ? -34.698 -7.057 49.713 1.00 98.50 123 ILE A N 1
ATOM 1014 C CA . ILE A 1 123 ? -35.843 -7.970 49.571 1.00 98.50 123 ILE A CA 1
ATOM 1015 C C . ILE A 1 123 ? -35.897 -8.933 50.762 1.00 98.50 123 ILE A C 1
ATOM 1017 O O . ILE A 1 123 ? -36.952 -9.066 51.383 1.00 98.50 123 ILE A O 1
ATOM 1021 N N . SER A 1 124 ? -34.762 -9.539 51.117 1.00 98.44 124 SER A N 1
ATOM 1022 C CA . SER A 1 124 ? -34.667 -10.484 52.237 1.00 98.44 124 SER A CA 1
ATOM 1023 C C . SER A 1 124 ? -35.020 -9.823 53.577 1.00 98.44 124 SER A C 1
ATOM 1025 O O . SER A 1 124 ? -35.773 -10.382 54.374 1.00 98.44 124 SER A O 1
ATOM 1027 N N . GLU A 1 125 ? -34.535 -8.602 53.816 1.00 98.31 125 GLU A N 1
ATOM 1028 C CA . GLU A 1 125 ? -34.868 -7.816 55.011 1.00 98.31 125 GLU A CA 1
ATOM 1029 C C . GLU A 1 125 ? -36.364 -7.474 55.064 1.00 98.31 125 GLU A C 1
ATOM 1031 O O . GLU A 1 125 ? -37.022 -7.666 56.090 1.00 98.31 125 GLU A O 1
ATOM 1036 N N . LYS A 1 126 ? -36.940 -7.047 53.935 1.00 98.38 126 LYS A N 1
ATOM 1037 C CA . LYS A 1 126 ? -38.374 -6.762 53.821 1.00 98.38 126 LYS A CA 1
ATOM 1038 C C . LYS A 1 126 ? -39.234 -7.998 54.112 1.00 98.38 126 LYS A C 1
ATOM 1040 O O . LYS A 1 126 ? -40.297 -7.868 54.720 1.00 98.38 126 LYS A O 1
ATOM 1045 N N . GLU A 1 127 ? -38.815 -9.188 53.687 1.00 98.38 127 GLU A N 1
ATOM 1046 C CA . GLU A 1 127 ? -39.510 -10.452 53.982 1.00 98.38 127 GLU A CA 1
ATOM 1047 C C . GLU A 1 127 ? -39.419 -10.845 55.464 1.00 98.38 127 GLU A C 1
ATOM 1049 O O . GLU A 1 127 ? -40.417 -11.278 56.054 1.00 98.38 127 GLU A O 1
ATOM 1054 N N . ALA A 1 128 ? -38.255 -10.638 56.087 1.00 98.31 128 ALA A N 1
ATOM 1055 C CA . ALA A 1 128 ? -38.058 -10.866 57.516 1.00 98.31 128 ALA A CA 1
ATOM 1056 C C . ALA A 1 128 ? -38.954 -9.945 58.361 1.00 98.31 128 ALA A C 1
ATOM 1058 O O . ALA A 1 128 ? -39.724 -10.429 59.194 1.00 98.31 128 ALA A O 1
ATOM 1059 N N . LEU A 1 129 ? -38.944 -8.638 58.075 1.00 98.38 129 LEU A N 1
ATOM 1060 C CA . LEU A 1 129 ? -39.792 -7.656 58.758 1.00 98.38 129 LEU A CA 1
ATOM 1061 C C . LEU A 1 129 ? -41.284 -7.956 58.575 1.00 98.38 129 LEU A C 1
ATOM 1063 O O . LEU A 1 129 ? -42.055 -7.884 59.529 1.00 98.38 129 LEU A O 1
ATOM 1067 N N . HIS A 1 130 ? -41.710 -8.343 57.369 1.00 98.38 130 HIS A N 1
ATOM 1068 C CA . HIS A 1 130 ? -43.100 -8.737 57.123 1.00 98.38 130 HIS A CA 1
ATOM 1069 C C . HIS A 1 130 ? -43.525 -9.935 57.993 1.00 98.38 130 HIS A C 1
ATOM 1071 O O . HIS A 1 130 ? -44.656 -9.983 58.481 1.00 98.38 130 HIS A O 1
ATOM 1077 N N . SER A 1 131 ? -42.619 -10.889 58.224 1.00 98.06 131 SER A N 1
ATOM 1078 C CA . SER A 1 131 ? -42.867 -12.052 59.087 1.00 98.06 131 SER A CA 1
ATOM 1079 C C . SER A 1 131 ? -42.978 -11.666 60.568 1.00 98.06 131 SER A C 1
ATOM 1081 O O . SER A 1 131 ? -43.847 -12.177 61.284 1.00 98.06 131 SER A O 1
ATOM 1083 N N . GLU A 1 132 ? -42.142 -10.735 61.028 1.00 98.00 132 GLU A N 1
ATOM 1084 C CA . GLU A 1 132 ? -42.187 -10.198 62.393 1.00 98.00 132 GLU A CA 1
ATOM 1085 C C . GLU A 1 132 ? -43.481 -9.411 62.648 1.00 98.00 132 GLU A C 1
ATOM 1087 O O . GLU A 1 132 ? -44.197 -9.688 63.613 1.00 98.00 132 GLU A O 1
ATOM 1092 N N . VAL A 1 133 ? -43.851 -8.510 61.731 1.00 98.19 133 VAL A N 1
ATOM 1093 C CA . VAL A 1 133 ? -45.112 -7.751 61.794 1.00 98.19 133 VAL A CA 1
ATOM 1094 C C . VAL A 1 133 ? -46.321 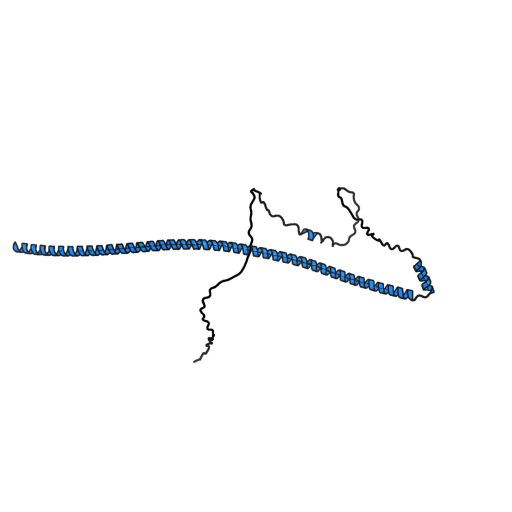-8.688 61.770 1.00 98.19 133 VAL A C 1
ATOM 1096 O O . VAL A 1 133 ? -47.258 -8.502 62.548 1.00 98.19 133 VAL A O 1
ATOM 1099 N N . GLY A 1 134 ? -46.300 -9.729 60.931 1.00 97.75 134 GLY A N 1
ATOM 1100 C CA . GLY A 1 134 ? -47.347 -10.752 60.913 1.00 97.75 134 GLY A CA 1
ATOM 1101 C C . GLY A 1 134 ? -47.489 -11.474 62.258 1.00 97.75 134 GLY A C 1
ATOM 1102 O O . GLY A 1 134 ? -48.603 -11.664 62.748 1.00 97.75 134 GLY A O 1
ATOM 1103 N N . SER A 1 135 ? -46.367 -11.813 62.898 1.00 97.75 135 SER A N 1
ATOM 1104 C CA . SER A 1 135 ? -46.349 -12.452 64.222 1.00 97.75 135 SER A CA 1
ATOM 1105 C C . SER A 1 135 ? -46.898 -11.529 65.312 1.00 97.75 135 SER A C 1
ATOM 1107 O O . SER A 1 135 ? -47.713 -11.959 66.132 1.00 97.75 135 SER A O 1
ATOM 1109 N N . LEU A 1 136 ? -46.515 -10.249 65.288 1.00 97.94 136 LEU A N 1
ATOM 1110 C CA . L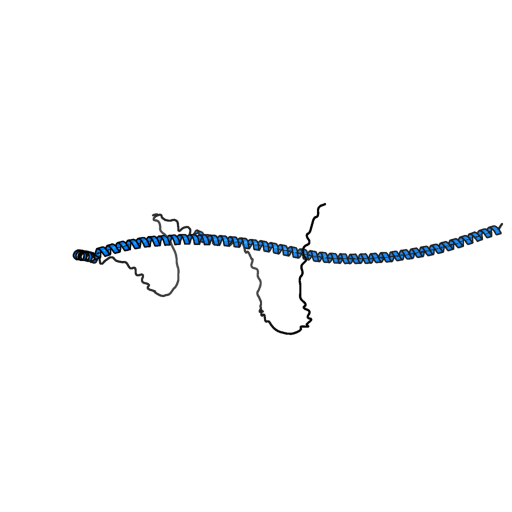EU A 1 136 ? -47.055 -9.232 66.189 1.00 97.94 136 LEU A CA 1
ATOM 1111 C C . LEU A 1 136 ? -48.572 -9.072 66.003 1.00 97.94 136 LEU A C 1
ATOM 1113 O O . LEU A 1 136 ? -49.305 -9.022 66.989 1.00 97.94 136 LEU A O 1
ATOM 1117 N N . GLY A 1 137 ? -49.055 -9.087 64.757 1.00 97.75 137 GLY A N 1
ATOM 1118 C CA . GLY A 1 137 ? -50.485 -9.074 64.440 1.00 97.75 137 GLY A CA 1
ATOM 1119 C C . GLY A 1 137 ? -51.258 -10.226 65.095 1.00 97.75 137 GLY A C 1
ATOM 1120 O O . GLY A 1 137 ? -52.304 -9.995 65.700 1.00 97.75 137 GLY A O 1
ATOM 1121 N N . ILE A 1 138 ? -50.713 -11.449 65.068 1.00 97.69 138 ILE A N 1
ATOM 1122 C CA . ILE A 1 138 ? -51.313 -12.618 65.741 1.00 97.69 138 ILE A CA 1
ATOM 1123 C C . ILE A 1 138 ? -51.357 -12.421 67.265 1.00 97.69 138 ILE A C 1
ATOM 1125 O O . ILE A 1 138 ? -52.346 -12.778 67.907 1.00 97.69 138 ILE A O 1
ATOM 1129 N N . ILE A 1 139 ? -50.296 -11.869 67.863 1.00 97.88 139 ILE A N 1
ATOM 1130 C CA . ILE A 1 139 ? -50.245 -11.596 69.309 1.00 97.88 139 ILE A CA 1
ATOM 1131 C C . ILE A 1 139 ? -51.307 -10.561 69.695 1.00 97.88 139 ILE A C 1
ATOM 1133 O O . ILE A 1 139 ? -52.068 -10.798 70.634 1.00 97.88 139 ILE A O 1
ATOM 1137 N N . LEU A 1 140 ? -51.404 -9.451 68.955 1.00 97.06 140 LEU A N 1
ATOM 1138 C CA . LEU A 1 140 ? -52.416 -8.417 69.187 1.00 97.06 140 LEU A CA 1
ATOM 1139 C C . LEU A 1 140 ? -53.833 -8.980 69.067 1.00 97.06 140 LEU A C 1
ATOM 1141 O O . LEU A 1 140 ? -54.670 -8.699 69.924 1.00 97.06 140 LEU A O 1
ATOM 1145 N N . GLN A 1 141 ? -54.091 -9.816 68.059 1.00 97.31 141 GLN A N 1
ATOM 1146 C CA . GLN A 1 141 ? -55.387 -10.469 67.899 1.00 97.31 141 GLN A CA 1
ATOM 1147 C C . GLN A 1 141 ? -55.731 -11.348 69.112 1.00 97.31 141 GLN A C 1
ATOM 1149 O O . GLN A 1 141 ? -56.832 -11.243 69.645 1.00 97.31 141 GLN A O 1
ATOM 1154 N N . LYS A 1 142 ? -54.785 -12.151 69.618 1.00 96.62 142 LYS A N 1
ATOM 1155 C CA . LYS A 1 142 ? -54.996 -12.964 70.832 1.00 96.62 142 LYS A CA 1
ATOM 1156 C C . LYS A 1 142 ? -55.273 -12.114 72.073 1.00 96.62 142 LYS A C 1
ATOM 1158 O O . LYS A 1 142 ? -56.124 -12.477 72.887 1.00 96.62 142 LYS A O 1
ATOM 1163 N N . ILE A 1 143 ? -54.570 -10.989 72.234 1.00 94.94 143 ILE A N 1
ATOM 1164 C CA . ILE A 1 143 ? -54.832 -10.034 73.323 1.00 94.94 143 ILE A CA 1
ATOM 1165 C C . ILE A 1 143 ? -56.256 -9.486 73.190 1.00 94.94 143 ILE A C 1
ATOM 1167 O O . ILE A 1 143 ? -57.014 -9.509 74.158 1.00 94.94 143 ILE A O 1
ATOM 1171 N N . GLN A 1 144 ? -56.649 -9.060 71.988 1.00 94.81 144 GLN A N 1
ATOM 1172 C CA . GLN A 1 144 ? -57.988 -8.546 71.710 1.00 94.81 144 GLN A CA 1
ATOM 1173 C C . GLN A 1 144 ? -59.084 -9.592 71.982 1.00 94.81 144 GLN A C 1
ATOM 1175 O O . GLN A 1 144 ? -60.083 -9.279 72.632 1.00 94.81 144 GLN A O 1
ATOM 1180 N N . GLU A 1 145 ? -58.901 -10.839 71.543 1.00 95.25 145 GLU A N 1
ATOM 1181 C CA . GLU A 1 145 ? -59.806 -11.965 71.825 1.00 95.25 145 GLU A CA 1
ATOM 1182 C C . GLU A 1 145 ? -59.931 -12.219 73.335 1.00 95.25 145 GLU A C 1
ATOM 1184 O O . GLU A 1 145 ? -61.033 -12.392 73.853 1.00 95.25 145 GLU A O 1
ATOM 1189 N N . THR A 1 146 ? -58.816 -12.157 74.067 1.00 93.50 146 THR A N 1
ATOM 1190 C CA . THR A 1 146 ? -58.812 -12.329 75.526 1.00 93.50 146 THR A CA 1
ATOM 1191 C C . THR A 1 146 ? -59.580 -11.201 76.218 1.00 93.50 146 THR A C 1
ATOM 1193 O O . THR A 1 146 ? -60.463 -11.486 77.020 1.00 93.50 146 THR A O 1
ATOM 1196 N N . VAL A 1 147 ? -59.304 -9.934 75.878 1.00 89.94 147 VAL A N 1
ATOM 1197 C CA . VAL A 1 147 ? -59.962 -8.744 76.458 1.00 89.94 147 VAL A CA 1
ATOM 1198 C C . VAL A 1 147 ? -61.461 -8.710 76.156 1.00 89.94 147 VAL A C 1
ATOM 1200 O O . VAL A 1 147 ? -62.272 -8.360 77.015 1.00 89.94 147 VAL A O 1
ATOM 1203 N N . THR A 1 148 ? -61.860 -9.079 74.939 1.00 89.50 148 THR A N 1
ATOM 1204 C CA . THR A 1 148 ? -63.279 -9.100 74.551 1.00 89.50 148 THR A CA 1
ATOM 1205 C C . THR A 1 148 ? -64.071 -10.188 75.271 1.00 89.50 148 THR A C 1
ATOM 1207 O O . THR A 1 148 ? -65.244 -9.962 75.567 1.00 89.50 148 THR A O 1
ATOM 1210 N N . ASN A 1 149 ? -63.432 -11.312 75.609 1.00 92.38 149 ASN A N 1
ATOM 1211 C CA . ASN A 1 149 ? -64.044 -12.449 76.298 1.00 92.38 149 ASN A CA 1
ATOM 1212 C C . ASN A 1 149 ? -63.982 -12.366 77.844 1.00 92.38 149 ASN A C 1
ATOM 1214 O O . ASN A 1 149 ? -64.402 -13.298 78.528 1.00 92.38 149 ASN A O 1
ATOM 1218 N N . MET A 1 150 ? -63.454 -11.277 78.421 1.00 91.75 150 MET A N 1
ATOM 1219 C CA . MET A 1 150 ? -63.404 -11.080 79.879 1.00 91.75 150 MET A CA 1
ATOM 1220 C C . MET A 1 150 ? -64.805 -10.949 80.503 1.00 91.75 150 MET A C 1
ATOM 1222 O O . MET A 1 150 ? -65.728 -10.402 79.892 1.00 91.75 150 MET A O 1
ATOM 1226 N N . ASN A 1 151 ? -64.953 -11.394 81.759 1.00 90.69 151 ASN A N 1
ATOM 1227 C CA . ASN A 1 151 ? -66.184 -11.195 82.530 1.00 90.69 151 ASN A CA 1
ATOM 1228 C C . ASN A 1 151 ? -66.408 -9.697 82.838 1.00 90.69 151 ASN A C 1
ATOM 1230 O O . ASN A 1 151 ? -65.475 -8.901 82.801 1.00 90.69 151 ASN A O 1
ATOM 1234 N N . GLN A 1 152 ? -67.642 -9.289 83.143 1.00 88.06 152 GLN A N 1
ATOM 1235 C CA . GLN A 1 152 ? -68.006 -7.869 83.249 1.00 88.06 152 GLN A CA 1
ATOM 1236 C C . GLN A 1 152 ? -67.364 -7.127 84.441 1.00 88.06 152 GLN A C 1
ATOM 1238 O O . GLN A 1 152 ? -67.130 -5.923 84.337 1.00 88.06 152 GLN A O 1
ATOM 1243 N N . GLU A 1 153 ? -67.050 -7.827 85.535 1.00 88.06 153 GLU A N 1
ATOM 1244 C CA . GLU A 1 153 ? -66.294 -7.308 86.686 1.00 88.06 153 GLU A CA 1
ATOM 1245 C C . GLU A 1 153 ? -64.813 -7.115 86.308 1.00 88.06 153 GLU A C 1
ATOM 1247 O O . GLU A 1 153 ? -64.287 -6.011 86.437 1.00 88.06 153 GLU A O 1
ATOM 1252 N N . ASP A 1 154 ? -64.172 -8.142 85.733 1.00 89.00 154 ASP A N 1
ATOM 1253 C CA . ASP A 1 154 ? -62.759 -8.096 85.306 1.00 89.00 154 ASP A CA 1
ATOM 1254 C C . ASP A 1 154 ? -62.539 -7.056 84.209 1.00 89.00 154 ASP A C 1
ATOM 1256 O O . ASP A 1 154 ? -61.558 -6.319 84.222 1.00 89.00 154 ASP A O 1
ATOM 1260 N N . LYS A 1 155 ? -63.491 -6.949 83.280 1.00 88.81 155 LYS A N 1
ATOM 1261 C CA . LYS A 1 155 ? -63.480 -5.945 82.221 1.00 88.81 155 LYS A CA 1
ATOM 1262 C C . LYS A 1 155 ? -63.592 -4.534 82.792 1.00 88.81 155 LYS A C 1
ATOM 1264 O O . LYS A 1 155 ? -62.897 -3.646 82.313 1.00 88.81 155 LYS A O 1
ATOM 1269 N N . ARG A 1 156 ? -64.418 -4.322 83.829 1.00 85.94 156 ARG A N 1
ATOM 1270 C CA . ARG A 1 156 ? -64.518 -3.025 84.519 1.00 85.94 156 ARG A CA 1
ATOM 1271 C C . ARG A 1 156 ? -63.185 -2.664 85.174 1.00 85.94 156 ARG A C 1
ATOM 1273 O O . ARG A 1 156 ? -62.710 -1.555 84.971 1.00 85.94 156 ARG A O 1
ATOM 1280 N N . VAL A 1 157 ? -62.564 -3.600 85.893 1.00 87.31 157 VAL A N 1
ATOM 1281 C CA . VAL A 1 157 ? -61.256 -3.385 86.536 1.00 87.31 157 VAL A CA 1
ATOM 1282 C C . VAL A 1 157 ? -60.160 -3.126 85.497 1.00 87.31 157 VAL A C 1
ATOM 1284 O O . VAL A 1 157 ? -59.410 -2.165 85.635 1.00 87.31 157 VAL A O 1
ATOM 1287 N N . PHE A 1 158 ? -60.090 -3.927 84.432 1.00 87.19 158 PHE A N 1
ATOM 1288 C CA . PHE A 1 158 ? -59.102 -3.772 83.361 1.00 87.19 158 PHE A CA 1
ATOM 1289 C C . PHE A 1 158 ? -59.248 -2.431 82.626 1.00 87.19 158 PHE A C 1
ATOM 1291 O O . PHE A 1 158 ? -58.252 -1.748 82.396 1.00 87.19 158 PHE A O 1
ATOM 1298 N N . SER A 1 159 ? -60.480 -2.008 82.318 1.00 85.31 159 SER A N 1
ATOM 1299 C CA . SER A 1 159 ? -60.746 -0.683 81.748 1.00 85.31 159 SER A CA 1
ATOM 1300 C C . SER A 1 159 ? -60.362 0.450 82.703 1.00 85.31 159 SER A C 1
ATOM 1302 O O . SER A 1 159 ? -59.724 1.398 82.264 1.00 85.31 159 SER A O 1
ATOM 1304 N N . SER A 1 160 ? -60.664 0.335 84.002 1.00 82.75 160 SER A N 1
ATOM 1305 C CA . SER A 1 160 ? -60.259 1.341 84.995 1.00 82.75 160 SER A CA 1
ATOM 1306 C C . SER A 1 160 ? -58.739 1.441 85.169 1.00 82.75 160 SER A C 1
ATOM 1308 O O . SER A 1 160 ? -58.237 2.522 85.458 1.00 82.75 160 SER A O 1
ATOM 1310 N N . ILE A 1 161 ? -57.996 0.344 84.985 1.00 82.25 161 ILE A N 1
ATOM 1311 C CA . ILE A 1 161 ? -56.524 0.366 84.987 1.00 82.25 161 ILE A CA 1
ATOM 1312 C C . ILE A 1 161 ? -55.993 1.068 83.727 1.00 82.25 161 ILE A C 1
ATOM 1314 O O . ILE A 1 161 ? -55.097 1.899 83.840 1.00 82.25 161 ILE A O 1
ATOM 1318 N N . LEU A 1 162 ? -56.561 0.785 82.548 1.00 77.69 162 LEU A N 1
ATOM 1319 C CA . LEU A 1 162 ? -56.164 1.419 81.280 1.00 77.69 162 LEU A CA 1
ATOM 1320 C C . LEU A 1 162 ? -56.494 2.920 81.211 1.00 77.69 162 LEU A C 1
ATOM 1322 O O . LEU A 1 162 ? -55.757 3.677 80.589 1.00 77.69 162 LEU A O 1
ATOM 1326 N N . GLU A 1 163 ? -57.576 3.367 81.850 1.00 68.94 163 GLU A N 1
ATOM 1327 C CA . GLU A 1 163 ? -57.935 4.792 81.939 1.00 68.94 163 GLU A CA 1
ATOM 1328 C C . GLU A 1 163 ? -57.008 5.596 82.872 1.00 68.94 163 GLU A C 1
ATOM 1330 O O . GLU A 1 163 ? -57.048 6.824 82.867 1.00 68.94 163 GLU A O 1
ATOM 1335 N N . CYS A 1 164 ? -56.138 4.943 83.651 1.00 53.59 164 CYS A N 1
ATOM 1336 C CA . CYS A 1 164 ? -55.275 5.610 84.629 1.00 53.59 164 CYS A CA 1
ATOM 1337 C C . CYS A 1 164 ? -53.946 6.148 84.047 1.00 53.59 164 CYS A C 1
ATOM 1339 O O . CYS A 1 164 ? -53.080 6.583 84.807 1.00 53.59 164 CYS A O 1
ATOM 1341 N N . GLU A 1 165 ? -53.779 6.159 82.722 1.00 53.50 165 GLU A N 1
ATOM 1342 C CA . GLU A 1 165 ? -52.533 6.542 82.042 1.00 53.50 165 GLU A CA 1
ATOM 1343 C C . GLU A 1 165 ? -52.759 7.609 80.952 1.00 53.50 165 GLU A C 1
ATOM 1345 O O . GLU A 1 165 ? -52.287 7.508 79.823 1.00 53.50 165 GLU A O 1
ATOM 1350 N N . GLU A 1 166 ? -53.457 8.699 81.281 1.00 51.69 166 GLU A N 1
ATOM 1351 C CA . GLU A 1 166 ? -53.366 9.935 80.492 1.00 51.69 166 GLU A CA 1
ATOM 1352 C C . GLU A 1 166 ? -52.028 10.640 80.791 1.00 51.69 166 GLU A C 1
ATOM 1354 O O . GLU A 1 166 ? -51.982 11.626 81.524 1.00 51.69 166 GLU A O 1
ATOM 1359 N N . ARG A 1 167 ? -50.918 10.077 80.282 1.00 50.84 167 ARG A N 1
ATOM 1360 C CA . ARG A 1 167 ? -49.665 10.769 79.895 1.00 50.84 167 ARG A CA 1
ATOM 1361 C C . ARG A 1 167 ? -48.581 9.763 79.490 1.00 50.84 167 ARG A C 1
ATOM 1363 O O . ARG A 1 167 ? -47.609 9.539 80.204 1.00 50.84 167 ARG A O 1
ATOM 1370 N N . CYS A 1 168 ? -48.700 9.221 78.285 1.00 49.66 168 CYS A N 1
ATOM 1371 C CA . CYS A 1 168 ? -47.511 8.948 77.484 1.00 49.66 168 CYS A CA 1
ATOM 1372 C C . CYS A 1 168 ? -47.383 10.107 76.489 1.00 49.66 168 CYS A C 1
ATOM 1374 O O . CYS A 1 168 ? -48.172 10.201 75.551 1.00 49.66 168 CYS A O 1
ATOM 1376 N N . ASP A 1 169 ? -46.440 11.023 76.731 1.00 49.41 169 ASP A N 1
ATOM 1377 C CA . ASP A 1 169 ? -46.122 12.118 75.810 1.00 49.41 169 ASP A CA 1
ATOM 1378 C C . ASP A 1 169 ? -45.589 11.532 74.498 1.00 49.41 169 ASP A C 1
ATOM 1380 O O . ASP A 1 169 ? -44.407 11.222 74.341 1.00 49.41 169 ASP A O 1
ATOM 1384 N N . MET A 1 170 ? -46.483 11.371 73.531 1.00 57.31 170 MET A N 1
ATOM 1385 C CA . MET A 1 170 ? -46.114 11.116 72.151 1.00 57.31 170 MET A CA 1
ATOM 1386 C C . MET A 1 170 ? -45.581 12.440 71.592 1.00 57.31 170 MET A C 1
ATOM 1388 O O . MET A 1 170 ? -46.353 13.319 71.205 1.00 57.31 170 MET A O 1
ATOM 1392 N N . ILE A 1 171 ? -44.256 12.619 71.602 1.00 49.75 171 ILE A N 1
ATOM 1393 C CA . ILE A 1 171 ? -43.598 13.741 70.925 1.00 49.75 171 ILE A CA 1
ATOM 1394 C C . ILE A 1 171 ? -43.842 13.571 69.422 1.00 49.75 171 ILE A C 1
ATOM 1396 O O . ILE A 1 171 ? -43.078 12.933 68.706 1.00 49.75 171 ILE A O 1
ATOM 1400 N N . MET A 1 172 ? -44.929 14.160 68.935 1.00 50.97 172 MET A N 1
ATOM 1401 C CA . MET A 1 172 ? -45.043 14.551 67.540 1.00 50.97 172 MET A CA 1
ATOM 1402 C C . MET A 1 172 ? -44.221 15.832 67.407 1.00 50.97 172 MET A C 1
ATOM 1404 O O . MET A 1 172 ? -44.740 16.923 67.644 1.00 50.97 172 MET A O 1
ATOM 1408 N N . THR A 1 173 ? -42.934 15.734 67.056 1.00 46.97 173 THR A N 1
ATOM 1409 C CA . THR A 1 173 ? -42.235 16.895 66.490 1.00 46.97 173 THR A CA 1
ATOM 1410 C C . THR A 1 173 ? -42.892 17.191 65.152 1.00 46.97 173 THR A C 1
ATOM 1412 O O . THR A 1 173 ? -42.538 16.648 64.108 1.00 46.97 173 THR A O 1
ATOM 1415 N N . ARG A 1 174 ? -43.931 18.017 65.210 1.00 47.44 174 ARG A N 1
ATOM 1416 C CA . ARG A 1 174 ? -44.517 18.677 64.060 1.00 47.44 174 ARG A CA 1
ATOM 1417 C C . ARG A 1 174 ? -43.474 19.701 63.625 1.00 47.44 174 ARG A C 1
ATOM 1419 O O . ARG A 1 174 ? -43.376 20.768 64.220 1.00 47.44 174 ARG A O 1
ATOM 1426 N N . GLU A 1 175 ? -42.624 19.333 62.672 1.00 43.91 175 GLU A N 1
ATOM 1427 C CA . GLU A 1 175 ? -41.806 20.317 61.971 1.00 43.91 175 GLU A CA 1
ATOM 1428 C C . GLU A 1 175 ? -42.774 21.247 61.236 1.00 43.91 175 GLU A C 1
ATOM 1430 O O . GLU A 1 175 ? -43.396 20.894 60.230 1.00 43.91 175 GLU A O 1
ATOM 1435 N N . ASP A 1 176 ? -42.981 22.415 61.838 1.00 46.06 176 ASP A N 1
ATOM 1436 C CA . ASP A 1 176 ? -43.699 23.524 61.244 1.00 46.06 176 ASP A CA 1
ATOM 1437 C C . ASP A 1 176 ? -42.954 23.941 59.975 1.00 46.06 176 ASP A C 1
ATOM 1439 O O . ASP A 1 176 ? -41.949 24.651 60.002 1.00 46.06 176 ASP A O 1
ATOM 1443 N N . ASN A 1 177 ? -43.500 23.516 58.838 1.00 48.88 177 ASN A N 1
ATOM 1444 C CA . ASN A 1 177 ? -43.292 24.154 57.550 1.00 48.88 177 ASN A CA 1
ATOM 1445 C C . ASN A 1 177 ? -43.858 25.579 57.620 1.00 48.88 177 ASN A C 1
ATOM 1447 O O . ASN A 1 177 ? -44.971 25.843 57.161 1.00 48.88 177 ASN A O 1
ATOM 1451 N N . ARG A 1 178 ? -43.102 26.505 58.213 1.00 46.19 178 ARG A N 1
ATOM 1452 C CA . ARG A 1 178 ? -43.331 27.937 58.051 1.00 46.19 178 ARG A CA 1
ATOM 1453 C C . ARG A 1 178 ? -42.366 28.454 56.999 1.00 46.19 178 ARG A C 1
ATOM 1455 O O . ARG A 1 178 ? -41.210 28.758 57.263 1.00 46.19 178 ARG A O 1
ATOM 1462 N N . THR A 1 179 ? -42.881 28.500 55.782 1.00 48.78 179 THR A N 1
ATOM 1463 C CA . THR A 1 179 ? -42.311 29.215 54.649 1.00 48.78 179 THR A CA 1
ATOM 1464 C C . THR A 1 179 ? -42.229 30.700 55.018 1.00 48.78 179 THR A C 1
ATOM 1466 O O . THR A 1 179 ? -43.258 31.364 55.130 1.00 48.78 179 THR A O 1
ATOM 1469 N N . GLU A 1 180 ? -41.022 31.217 55.240 1.00 46.12 180 GLU A N 1
ATOM 1470 C CA . GLU A 1 180 ? -40.732 32.647 55.110 1.00 46.12 180 GLU A CA 1
ATOM 1471 C C . GLU A 1 180 ? -39.930 32.845 53.826 1.00 46.12 180 GLU A C 1
ATOM 1473 O O . GLU A 1 180 ? -38.864 32.263 53.629 1.00 46.12 180 GLU A O 1
ATOM 1478 N N . ASP A 1 181 ? -40.512 33.628 52.926 1.00 36.28 181 ASP A N 1
ATOM 1479 C CA . ASP A 1 181 ? -39.985 33.947 51.610 1.00 36.28 181 ASP A CA 1
ATOM 1480 C C . ASP A 1 181 ? -39.206 35.280 51.702 1.00 36.28 181 ASP A C 1
ATOM 1482 O O . ASP A 1 181 ? -39.817 36.325 51.925 1.00 36.28 181 ASP A O 1
ATOM 1486 N N . VAL A 1 182 ? -37.878 35.202 51.473 1.00 42.81 182 VAL A N 1
ATOM 1487 C CA . VAL A 1 182 ? -37.024 36.164 50.710 1.00 42.81 182 VAL A CA 1
ATOM 1488 C C . VAL A 1 182 ? -36.588 37.486 51.411 1.00 42.81 182 VAL A C 1
ATOM 1490 O O . VAL A 1 182 ? -37.355 38.004 52.217 1.00 42.81 182 VAL A O 1
ATOM 1493 N N . PRO A 1 183 ? -35.415 38.131 51.101 1.00 48.47 183 PRO A N 1
ATOM 1494 C CA . PRO A 1 183 ? -34.299 37.817 50.171 1.00 48.47 183 PRO A CA 1
ATOM 1495 C C . PRO A 1 183 ? -32.855 37.834 50.755 1.00 48.47 183 PRO A C 1
ATOM 1497 O O . PRO A 1 183 ? -32.562 38.379 51.815 1.00 48.47 183 PRO A O 1
ATOM 1500 N N . GLN A 1 184 ? -31.934 37.321 49.926 1.00 45.94 184 GLN A N 1
ATOM 1501 C CA . GLN A 1 184 ? -30.462 37.408 49.948 1.00 45.94 184 GLN A CA 1
ATOM 1502 C C . GLN A 1 184 ? -29.841 38.777 50.302 1.00 45.94 184 GLN A C 1
ATOM 1504 O O . GLN A 1 184 ? -30.222 39.785 49.715 1.00 45.94 184 GLN A O 1
ATOM 1509 N N . SER A 1 185 ? -28.721 38.757 51.041 1.00 33.69 185 SER A N 1
ATOM 1510 C CA . SER A 1 185 ? -27.429 39.303 50.567 1.00 33.69 185 SER A CA 1
ATOM 1511 C C . SER A 1 185 ? -26.276 39.019 51.548 1.00 33.69 185 SER A C 1
ATOM 1513 O O . SER A 1 185 ? -26.312 39.493 52.675 1.00 33.69 185 SER A O 1
ATOM 1515 N N . ASN A 1 186 ? -25.295 38.246 51.068 1.00 35.38 186 ASN A N 1
ATOM 1516 C CA . ASN A 1 186 ? -23.827 38.390 51.120 1.00 35.38 186 ASN A CA 1
ATOM 1517 C C . ASN A 1 186 ? -23.104 39.077 52.299 1.00 35.38 186 ASN A C 1
ATOM 1519 O O . ASN A 1 186 ? -23.584 40.054 52.858 1.00 35.38 186 ASN A O 1
ATOM 1523 N N . ILE A 1 187 ? -21.829 38.661 52.427 1.00 36.00 187 ILE A N 1
ATOM 1524 C CA . ILE A 1 187 ? -20.655 39.265 53.107 1.00 36.00 187 ILE A CA 1
ATOM 1525 C C . ILE A 1 187 ? -20.249 38.407 54.318 1.00 36.00 187 ILE A C 1
ATOM 1527 O O . ILE A 1 187 ? -20.978 38.329 55.298 1.00 36.00 187 ILE A O 1
ATOM 1531 N N . GLU A 1 188 ? -19.310 37.469 54.097 1.00 32.75 188 GLU A N 1
ATOM 1532 C CA . GLU A 1 188 ? -17.906 37.507 54.594 1.00 32.75 188 GLU A CA 1
ATOM 1533 C C . GLU A 1 188 ? -17.863 37.520 56.135 1.00 32.75 188 GLU A C 1
ATOM 1535 O O . GLU A 1 188 ? -18.483 38.350 56.775 1.00 32.75 188 GLU A O 1
ATOM 1540 N N . GLU A 1 189 ? -17.204 36.609 56.849 1.00 31.73 189 GLU A N 1
ATOM 1541 C CA . GLU A 1 189 ? -15.758 36.394 56.837 1.00 31.73 189 GLU A CA 1
ATOM 1542 C C . GLU A 1 189 ? -15.453 35.240 57.828 1.00 31.73 189 GLU A C 1
ATOM 1544 O O . GLU A 1 189 ? -15.952 35.207 58.953 1.00 31.73 189 GLU A O 1
ATOM 1549 N N . SER A 1 190 ? -14.645 34.262 57.423 1.00 33.47 190 SER A N 1
ATOM 1550 C CA . SER A 1 190 ? -13.892 33.358 58.322 1.00 33.47 190 SER A CA 1
ATOM 1551 C C . SER A 1 190 ? -12.637 34.080 58.872 1.00 33.47 190 SER A C 1
ATOM 1553 O O . SER A 1 190 ? -12.369 35.165 58.368 1.00 33.47 190 SER A O 1
ATOM 1555 N N . PRO A 1 191 ? -11.742 33.525 59.735 1.00 52.53 191 PRO A N 1
ATOM 1556 C CA . PRO A 1 191 ? -11.716 32.282 60.535 1.00 52.53 191 PRO A CA 1
ATOM 1557 C C . PRO A 1 191 ? -11.337 32.572 62.032 1.00 52.53 191 PRO A C 1
ATOM 1559 O O . PRO A 1 191 ? -10.999 33.689 62.400 1.00 52.53 191 PRO A O 1
ATOM 1562 N N . SER A 1 192 ? -11.300 31.654 63.007 1.00 33.28 192 SER A N 1
ATOM 1563 C CA . SER A 1 192 ? -10.209 30.686 63.215 1.00 33.28 192 SER A CA 1
ATOM 1564 C C . SER A 1 192 ? -10.174 30.125 64.659 1.00 33.28 192 SER A C 1
ATOM 1566 O O . SER A 1 192 ? -10.472 30.820 65.621 1.00 33.28 192 SER A O 1
ATOM 1568 N N . LYS A 1 193 ? -9.670 28.881 64.746 1.00 35.09 193 LYS A N 1
ATOM 1569 C CA . LYS A 1 193 ? -8.788 28.275 65.775 1.00 35.09 193 LYS A CA 1
ATOM 1570 C C . LYS A 1 193 ? -9.281 27.945 67.207 1.00 35.09 193 LYS A C 1
ATOM 1572 O O . LYS A 1 193 ? -9.232 28.764 68.110 1.00 35.09 193 LYS A O 1
ATOM 1577 N N . ALA A 1 194 ? -9.433 26.624 67.387 1.00 30.52 194 ALA A N 1
ATOM 1578 C CA . ALA A 1 194 ? -8.663 25.730 68.278 1.00 30.52 194 ALA A CA 1
ATOM 1579 C C . ALA A 1 194 ? -8.976 25.651 69.787 1.00 30.52 194 ALA A C 1
ATOM 1581 O O . ALA A 1 194 ? -8.794 26.614 70.517 1.00 30.52 194 ALA A O 1
ATOM 1582 N N . SER A 1 195 ? -9.275 24.424 70.246 1.00 36.81 195 SER A N 1
ATOM 1583 C CA . SER A 1 195 ? -8.743 23.754 71.459 1.00 36.81 195 SER A CA 1
ATOM 1584 C C . SER A 1 195 ? -9.515 22.429 71.648 1.00 36.81 195 SER A C 1
ATOM 1586 O O . SER A 1 195 ? -10.728 22.450 71.798 1.00 36.81 195 SER A O 1
ATOM 1588 N N . ALA A 1 196 ? -8.946 21.272 71.307 1.00 29.66 196 ALA A N 1
ATOM 1589 C CA . ALA A 1 196 ? -8.132 20.383 72.152 1.00 29.66 196 ALA A CA 1
ATOM 1590 C C . ALA A 1 196 ? -8.943 19.283 72.885 1.00 29.66 196 ALA A C 1
ATOM 1592 O O . ALA A 1 196 ? -9.597 19.530 73.887 1.00 29.66 196 ALA A O 1
ATOM 1593 N N . MET A 1 197 ? -8.766 18.058 72.370 1.00 32.94 197 MET A N 1
ATOM 1594 C CA . MET A 1 197 ? -8.423 16.819 73.091 1.00 32.94 197 MET A CA 1
ATOM 1595 C C . MET A 1 197 ? -9.458 16.165 74.032 1.00 32.94 197 MET A C 1
ATOM 1597 O O . MET A 1 197 ? -9.744 16.651 75.119 1.00 32.94 197 MET A O 1
ATOM 1601 N N . GLY A 1 198 ? -9.897 14.957 73.654 1.00 31.55 198 GLY A N 1
ATOM 1602 C CA . GLY A 1 198 ? -10.600 14.010 74.526 1.00 31.55 198 GLY A CA 1
ATOM 1603 C C . GLY A 1 198 ? -10.999 12.729 73.789 1.00 31.55 198 GLY A C 1
ATOM 1604 O O . GLY A 1 198 ? -11.989 12.713 73.073 1.00 31.55 198 GLY A O 1
ATOM 1605 N N . SER A 1 199 ? -10.185 11.686 73.945 1.00 37.59 199 SER A N 1
ATOM 1606 C CA . SER A 1 199 ? -10.332 10.333 73.392 1.00 37.59 199 SER A CA 1
ATOM 1607 C C . SER A 1 199 ? -11.545 9.577 73.951 1.00 37.59 199 SER A C 1
ATOM 1609 O O . SER A 1 199 ? -11.755 9.611 75.162 1.00 37.59 199 SER A O 1
ATOM 1611 N N . ALA A 1 200 ? -12.262 8.837 73.097 1.00 35.75 200 ALA A N 1
ATOM 1612 C CA . ALA A 1 200 ? -12.701 7.466 73.380 1.00 35.75 200 ALA A CA 1
ATOM 1613 C C . ALA A 1 200 ? -13.203 6.797 72.089 1.00 35.75 200 ALA A C 1
ATOM 1615 O O . ALA A 1 200 ? -14.170 7.232 71.466 1.00 35.75 200 ALA A O 1
ATOM 1616 N N . GLU A 1 201 ? -12.496 5.742 71.703 1.00 38.06 201 GLU A N 1
ATOM 1617 C CA . GLU A 1 201 ? -12.795 4.815 70.617 1.00 38.06 201 GLU A CA 1
ATOM 1618 C C . GLU A 1 201 ? -14.133 4.098 70.848 1.00 38.06 201 GLU A C 1
ATOM 1620 O O . GLU A 1 201 ? -14.437 3.706 71.972 1.00 38.06 201 GLU A O 1
ATOM 1625 N N . ASN A 1 202 ? -14.893 3.861 69.775 1.00 36.09 202 ASN A N 1
ATOM 1626 C CA . ASN A 1 202 ? -15.710 2.657 69.652 1.00 36.09 202 ASN A CA 1
ATOM 1627 C C . ASN A 1 202 ? -15.846 2.254 68.181 1.00 36.09 202 ASN A C 1
ATOM 1629 O O . ASN A 1 202 ? -16.173 3.040 67.295 1.00 36.09 202 ASN A O 1
ATOM 1633 N N . THR A 1 203 ? -15.526 0.991 67.975 1.00 43.75 203 THR A N 1
ATOM 1634 C CA . THR A 1 203 ? -15.279 0.275 66.733 1.00 43.75 203 THR A CA 1
ATOM 1635 C C . THR A 1 203 ? -16.589 -0.252 66.142 1.00 43.75 203 THR A C 1
ATOM 1637 O O . THR A 1 203 ? -17.301 -0.949 66.857 1.00 43.75 203 THR A O 1
ATOM 1640 N N . ALA A 1 204 ? -16.875 0.002 64.853 1.00 33.06 204 ALA A N 1
ATOM 1641 C CA . ALA A 1 204 ? -17.562 -0.939 63.945 1.00 33.06 204 ALA A CA 1
ATOM 1642 C C . ALA A 1 204 ? -17.684 -0.418 62.489 1.00 33.06 204 ALA A C 1
ATOM 1644 O O . ALA A 1 204 ? -18.192 0.673 62.252 1.00 33.06 204 ALA A O 1
ATOM 1645 N N . SER A 1 205 ? -17.321 -1.307 61.551 1.00 40.50 205 SER A N 1
ATOM 1646 C CA . SER A 1 205 ? -17.665 -1.399 60.111 1.00 40.50 205 SER A CA 1
ATOM 1647 C C . SER A 1 205 ? -16.824 -0.643 59.048 1.00 40.50 205 SER A C 1
ATOM 1649 O O . SER A 1 205 ? -16.927 0.576 58.925 1.00 40.50 205 SER A O 1
ATOM 1651 N N . PRO A 1 206 ? -16.068 -1.370 58.185 1.00 46.06 206 PRO A N 1
ATOM 1652 C CA . PRO A 1 206 ? -15.164 -0.817 57.170 1.00 46.06 206 PRO A CA 1
ATOM 1653 C C . PRO A 1 206 ? -15.809 -0.779 55.770 1.00 46.06 206 PRO A C 1
ATOM 1655 O O . PRO A 1 206 ? -15.359 -1.464 54.857 1.00 46.06 206 PRO A O 1
ATOM 1658 N N . LEU A 1 207 ? -16.897 -0.025 55.585 1.00 41.59 207 LEU A N 1
ATOM 1659 C CA . LEU A 1 207 ? -17.547 0.098 54.261 1.00 41.59 207 LEU A CA 1
ATOM 1660 C C . LEU A 1 207 ? -17.630 1.525 53.712 1.00 41.59 207 LEU A C 1
ATOM 1662 O O . LEU A 1 207 ? -18.127 1.733 52.609 1.00 41.59 207 LEU A O 1
ATOM 1666 N N . TYR A 1 208 ? -17.108 2.509 54.443 1.00 40.28 208 TYR A N 1
ATOM 1667 C CA . TYR A 1 208 ? -17.123 3.907 54.004 1.00 40.28 208 TYR A CA 1
ATOM 1668 C C . TYR A 1 208 ? -15.838 4.368 53.300 1.00 40.28 208 TYR A C 1
ATOM 1670 O O . TYR A 1 208 ? -15.800 5.483 52.782 1.00 40.28 208 TYR A O 1
ATOM 1678 N N . GLU A 1 209 ? -14.802 3.528 53.230 1.00 39.16 209 GLU A N 1
ATOM 1679 C CA . GLU A 1 209 ? -13.507 3.904 52.640 1.00 39.16 209 GLU A CA 1
ATOM 1680 C C . GLU A 1 209 ? -13.403 3.601 51.133 1.00 39.16 209 GLU A C 1
ATOM 1682 O O . GLU A 1 209 ? -12.662 4.284 50.430 1.00 39.16 209 GLU A O 1
ATOM 1687 N N . GLU A 1 210 ? -14.219 2.694 50.584 1.00 40.91 210 GLU A N 1
ATOM 1688 C CA . GLU A 1 210 ? -14.121 2.282 49.167 1.00 40.91 210 GLU A CA 1
ATOM 1689 C C . GLU A 1 210 ? -14.768 3.273 48.172 1.00 40.91 210 GLU A C 1
ATOM 1691 O O . GLU A 1 210 ? -14.594 3.166 46.960 1.00 40.91 210 GLU A O 1
ATOM 1696 N N . TYR A 1 211 ? -15.468 4.305 48.656 1.00 42.69 211 TYR A N 1
ATOM 1697 C CA . TYR A 1 211 ? -16.080 5.326 47.792 1.00 42.69 211 TYR A CA 1
ATOM 1698 C C . TYR A 1 211 ? -15.178 6.534 47.499 1.00 42.69 211 TYR A C 1
ATOM 1700 O O . TYR A 1 211 ? -15.547 7.374 46.676 1.00 42.69 211 TYR A O 1
ATOM 1708 N N . LYS A 1 212 ? -13.991 6.637 48.117 1.00 39.62 212 LYS A N 1
ATOM 1709 C CA . LYS A 1 212 ? -13.031 7.711 47.797 1.00 39.62 212 LYS A CA 1
ATOM 1710 C C . LYS A 1 212 ? -12.067 7.366 46.662 1.00 39.62 212 LYS A C 1
ATOM 1712 O O . LYS A 1 212 ? -11.694 8.271 45.918 1.00 39.62 212 LYS A O 1
ATOM 1717 N N . ASP A 1 213 ? -11.740 6.093 46.463 1.00 44.31 213 ASP A N 1
ATOM 1718 C CA . ASP A 1 213 ? -10.748 5.694 45.454 1.00 44.31 213 ASP A CA 1
ATOM 1719 C C . ASP A 1 213 ? -11.289 5.701 44.016 1.00 44.31 213 ASP A C 1
ATOM 1721 O O . ASP A 1 213 ? -10.527 5.865 43.063 1.00 44.31 213 ASP A O 1
ATOM 1725 N N . VAL A 1 214 ? -12.611 5.636 43.825 1.00 43.53 214 VAL A N 1
ATOM 1726 C CA . VAL A 1 214 ? -13.216 5.705 42.480 1.00 43.53 214 VAL A CA 1
ATOM 1727 C C . VAL A 1 214 ? -13.293 7.147 41.955 1.00 43.53 214 VAL A C 1
ATOM 1729 O O . VAL A 1 214 ? -13.215 7.369 40.748 1.00 43.53 214 VAL A O 1
ATOM 1732 N N . ALA A 1 215 ? -13.369 8.147 42.840 1.00 39.16 215 ALA A N 1
ATOM 1733 C CA . ALA A 1 215 ? -13.345 9.558 42.444 1.00 39.16 215 ALA A CA 1
ATOM 1734 C C . ALA A 1 215 ? -11.931 10.056 42.072 1.00 39.16 215 ALA A C 1
ATOM 1736 O O . ALA A 1 215 ? -11.803 11.051 41.361 1.00 39.16 215 ALA A O 1
ATOM 1737 N N . GLY A 1 216 ? -10.876 9.358 42.515 1.00 36.91 216 GLY A N 1
ATOM 1738 C CA . GLY A 1 216 ? -9.476 9.726 42.272 1.00 36.91 216 GLY A CA 1
ATOM 1739 C C . GLY A 1 216 ? -8.899 9.282 40.922 1.00 36.91 216 GLY A C 1
ATOM 1740 O O . GLY A 1 216 ? -7.894 9.830 40.483 1.00 36.91 216 GLY A O 1
ATOM 1741 N N . LEU A 1 217 ? -9.531 8.340 40.215 1.00 39.28 217 LEU A N 1
ATOM 1742 C CA . LEU A 1 217 ? -9.008 7.801 38.946 1.00 39.28 217 LEU A CA 1
ATOM 1743 C C . LEU A 1 217 ? -9.352 8.639 37.699 1.00 39.28 217 LEU A C 1
ATOM 1745 O O . LEU A 1 217 ? -8.937 8.293 36.595 1.00 39.28 217 LEU A O 1
ATOM 1749 N N . LEU A 1 218 ? -10.080 9.751 37.854 1.00 44.94 218 LEU A N 1
ATOM 1750 C CA . LEU A 1 218 ? -10.445 10.654 36.751 1.00 44.94 218 LEU A CA 1
ATOM 1751 C C . LEU A 1 218 ? -9.555 11.900 36.630 1.00 44.94 218 LEU A C 1
ATOM 1753 O O . LEU A 1 218 ? -9.837 12.765 35.801 1.00 44.94 218 LEU A O 1
ATOM 1757 N N . GLN A 1 219 ? -8.473 12.006 37.407 1.00 48.22 219 GLN A N 1
ATOM 1758 C CA . GLN A 1 219 ? -7.627 13.198 37.399 1.00 48.22 219 GLN A CA 1
ATOM 1759 C C . GLN A 1 219 ? -6.135 12.876 37.357 1.00 48.22 219 GLN A C 1
ATOM 1761 O O . GLN A 1 219 ? -5.399 13.254 38.252 1.00 48.22 219 GLN A O 1
ATOM 1766 N N . GLU A 1 220 ? -5.674 12.228 36.288 1.00 37.56 220 GLU A N 1
ATOM 1767 C CA . GLU A 1 220 ? -4.266 12.296 35.873 1.00 37.56 220 GLU A CA 1
ATOM 1768 C C . GLU A 1 220 ? -4.104 11.741 34.452 1.00 37.56 220 GLU A C 1
ATOM 1770 O O . GLU A 1 220 ? -3.966 10.542 34.244 1.00 37.56 220 GLU A O 1
ATOM 1775 N N . ASN A 1 221 ? -4.199 12.621 33.449 1.00 39.09 221 ASN A N 1
ATOM 1776 C CA . ASN A 1 221 ? -3.417 12.551 32.204 1.00 39.09 221 ASN A CA 1
ATOM 1777 C C . ASN A 1 221 ? -3.759 13.740 31.301 1.00 39.09 221 ASN A C 1
ATOM 1779 O O . ASN A 1 221 ? -4.324 13.598 30.223 1.00 39.09 221 ASN A O 1
ATOM 1783 N N . ASN A 1 222 ? -3.390 14.937 31.752 1.00 41.25 222 ASN A N 1
ATOM 1784 C CA . ASN A 1 222 ? -3.224 16.087 30.871 1.00 41.25 222 ASN A CA 1
ATOM 1785 C C . ASN A 1 222 ? -1.874 16.726 31.173 1.00 41.25 222 ASN A C 1
ATOM 1787 O O . ASN A 1 222 ? -1.796 17.732 31.871 1.00 41.25 222 ASN A O 1
ATOM 1791 N N . ASN A 1 223 ? -0.805 16.140 30.639 1.00 39.91 223 ASN A N 1
ATOM 1792 C CA . ASN A 1 223 ? 0.325 16.952 30.223 1.00 39.91 223 ASN A CA 1
ATOM 1793 C C . ASN A 1 223 ? 1.107 16.252 29.111 1.00 39.91 223 ASN A C 1
ATOM 1795 O O . ASN A 1 223 ? 1.739 15.233 29.351 1.00 39.91 223 ASN A O 1
ATOM 1799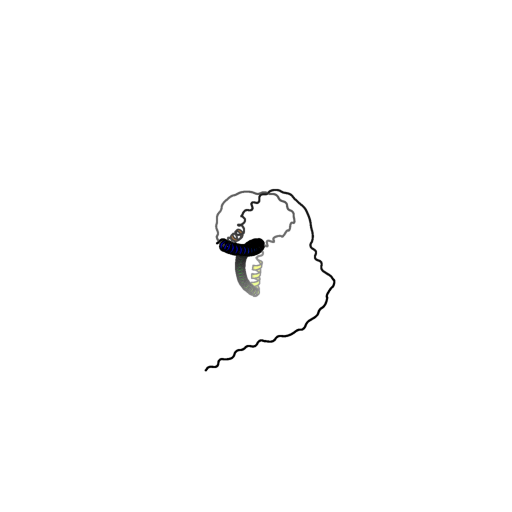 N N . ASN A 1 224 ? 1.046 16.815 27.906 1.00 37.59 224 ASN A N 1
ATOM 1800 C CA . ASN A 1 224 ? 2.132 16.776 26.933 1.00 37.59 224 ASN A CA 1
ATOM 1801 C C . ASN A 1 224 ? 1.999 18.007 26.020 1.00 37.59 224 ASN A C 1
ATOM 1803 O O . ASN A 1 224 ? 1.279 17.999 25.028 1.00 37.59 224 ASN A O 1
ATOM 1807 N N . ASN A 1 225 ? 2.688 19.071 26.439 1.00 40.59 225 ASN A N 1
ATOM 1808 C CA . ASN A 1 225 ? 3.333 20.125 25.653 1.00 40.59 225 ASN A CA 1
ATOM 1809 C C . ASN A 1 225 ? 2.633 20.628 24.378 1.00 40.59 225 ASN A C 1
ATOM 1811 O O . ASN A 1 225 ? 2.894 20.149 23.277 1.00 40.59 225 ASN A O 1
ATOM 1815 N N . SER A 1 226 ? 1.915 21.745 24.513 1.00 36.56 226 SER A N 1
ATOM 1816 C CA . SER A 1 226 ? 1.714 22.704 23.423 1.00 36.56 226 SER A CA 1
ATOM 1817 C C . SER A 1 226 ? 2.435 24.002 23.775 1.00 36.56 226 SER A C 1
ATOM 1819 O O . SER A 1 226 ? 1.898 24.852 24.481 1.00 36.56 226 SER A O 1
ATOM 1821 N N . CYS A 1 227 ? 3.670 24.147 23.296 1.00 38.81 227 CYS A N 1
ATOM 1822 C CA . CYS A 1 227 ? 4.333 25.442 23.223 1.00 38.81 227 CYS A CA 1
ATOM 1823 C C 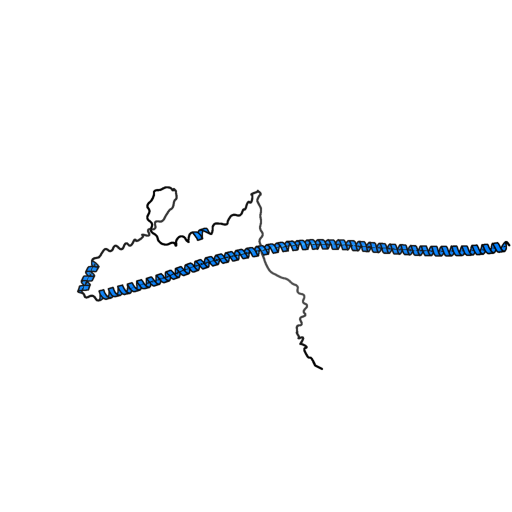. CYS A 1 227 ? 4.100 25.979 21.809 1.00 38.81 227 CYS A C 1
ATOM 1825 O O . CYS A 1 227 ? 4.774 25.565 20.867 1.00 38.81 227 CYS A O 1
ATOM 1827 N N . VAL A 1 228 ? 3.107 26.853 21.655 1.00 32.69 228 VAL A N 1
ATOM 1828 C CA . VAL A 1 228 ? 2.933 27.658 20.444 1.00 32.69 228 VAL A CA 1
ATOM 1829 C C . VAL A 1 228 ? 3.198 29.096 20.848 1.00 32.69 228 VAL A C 1
ATOM 1831 O O . VAL A 1 228 ? 2.445 29.688 21.617 1.00 32.69 228 VAL A O 1
ATOM 1834 N N . SER A 1 229 ? 4.321 29.624 20.372 1.00 37.41 229 SER A N 1
ATOM 1835 C CA . SER A 1 229 ? 4.664 31.034 20.483 1.00 37.41 229 SER A CA 1
ATOM 1836 C C . SER A 1 229 ? 3.675 31.878 19.681 1.00 37.41 229 SER A C 1
ATOM 1838 O O . SER A 1 229 ? 3.432 31.614 18.504 1.00 37.41 229 SER A O 1
ATOM 1840 N N . GLU A 1 230 ? 3.139 32.914 20.319 1.00 33.78 230 GLU A N 1
ATOM 1841 C CA . GLU A 1 230 ? 2.431 34.004 19.657 1.00 33.78 230 GLU A CA 1
ATOM 1842 C C . GLU A 1 230 ? 3.404 34.806 18.783 1.00 33.78 230 GLU A C 1
ATOM 1844 O O . GLU A 1 230 ? 4.427 35.300 19.259 1.00 33.78 230 GLU A O 1
ATOM 1849 N N . ALA A 1 231 ? 3.061 34.980 17.508 1.00 35.34 231 ALA A N 1
ATOM 1850 C CA . ALA A 1 231 ? 3.592 36.054 16.681 1.00 35.34 231 ALA A CA 1
ATOM 1851 C C . ALA A 1 231 ? 2.533 36.498 15.659 1.00 35.34 231 ALA A C 1
ATOM 1853 O O . ALA A 1 231 ? 2.294 35.838 14.655 1.00 35.34 231 ALA A O 1
ATOM 1854 N N . THR A 1 232 ? 1.899 37.628 15.986 1.00 39.66 232 THR A N 1
ATOM 1855 C CA . THR A 1 232 ? 1.512 38.751 15.110 1.00 39.66 232 THR A CA 1
ATOM 1856 C C . THR A 1 232 ? 0.964 38.477 13.701 1.00 39.66 232 THR A C 1
ATOM 1858 O O . THR A 1 232 ? 1.709 38.059 12.817 1.00 39.66 232 THR A O 1
ATOM 1861 N N . GLY A 1 233 ? -0.253 38.973 13.429 1.00 33.25 233 GLY A N 1
ATOM 1862 C CA . GLY A 1 233 ? -0.564 39.553 12.112 1.00 33.25 233 GLY A CA 1
ATOM 1863 C C . GLY A 1 233 ? -2.005 39.426 11.606 1.00 33.25 233 GLY A C 1
ATOM 1864 O O . GLY A 1 233 ? -2.300 38.501 10.868 1.00 33.25 233 GLY A O 1
ATOM 1865 N N . SER A 1 234 ? -2.826 40.431 11.932 1.00 33.28 234 SER A N 1
ATOM 1866 C CA . SER A 1 234 ? -3.839 41.095 11.078 1.00 33.28 234 SER A CA 1
ATOM 1867 C C . SER A 1 234 ? -5.038 40.327 10.461 1.00 33.28 234 SER A C 1
ATOM 1869 O O . SER A 1 234 ? -4.902 39.488 9.579 1.00 33.28 234 SER A O 1
ATOM 1871 N N . GLU A 1 235 ? -6.239 40.773 10.855 1.00 31.72 235 GLU A N 1
ATOM 1872 C CA . GLU A 1 235 ? -7.564 40.720 10.182 1.00 31.72 235 GLU A CA 1
ATOM 1873 C C . GLU A 1 235 ? -7.597 41.397 8.775 1.00 31.72 235 GLU A C 1
ATOM 1875 O O . GLU A 1 235 ? -6.656 42.130 8.459 1.00 31.72 235 GLU A O 1
ATOM 1880 N N . PRO A 1 236 ? -8.729 41.426 8.013 1.00 58.25 236 PRO A N 1
ATOM 1881 C CA . PRO A 1 236 ? -9.781 40.422 7.712 1.00 58.25 236 PRO A CA 1
ATOM 1882 C C . PRO A 1 236 ? -10.223 40.443 6.203 1.00 58.25 236 PRO A C 1
ATOM 1884 O O . PRO A 1 236 ? -9.686 41.225 5.425 1.00 58.25 236 PRO A O 1
ATOM 1887 N N . GLN A 1 237 ? -11.234 39.643 5.787 1.00 31.36 237 GLN A N 1
ATOM 1888 C CA . GLN A 1 237 ? -12.464 40.058 5.034 1.00 31.36 237 GLN A CA 1
ATOM 1889 C C . GLN A 1 237 ? -13.185 38.916 4.250 1.00 31.36 237 GLN A C 1
ATOM 1891 O O . GLN A 1 237 ? -12.573 38.250 3.425 1.00 31.36 237 GLN A O 1
ATOM 1896 N N . PHE A 1 238 ? -14.496 38.749 4.539 1.00 32.91 238 PHE A N 1
ATOM 1897 C CA . PHE A 1 238 ? -15.704 38.550 3.677 1.00 32.91 238 PHE A CA 1
ATOM 1898 C C . PHE A 1 238 ? -15.589 37.844 2.289 1.00 32.91 238 PHE A C 1
ATOM 1900 O O . PHE A 1 238 ? -14.651 38.092 1.553 1.00 32.91 238 PHE A O 1
ATOM 1907 N N . ALA A 1 239 ? -16.531 37.051 1.739 1.00 30.84 239 ALA A N 1
ATOM 1908 C CA . ALA A 1 239 ? -17.947 36.753 2.003 1.00 30.84 239 ALA A CA 1
ATOM 1909 C C . ALA A 1 239 ? -18.446 35.516 1.191 1.00 30.84 239 ALA A C 1
ATOM 1911 O O . ALA A 1 239 ? -17.884 35.169 0.158 1.00 30.84 239 ALA A O 1
ATOM 1912 N N . ALA A 1 240 ? -19.538 34.922 1.695 1.00 35.38 240 ALA A N 1
ATOM 1913 C CA . ALA A 1 240 ? -20.685 34.217 1.083 1.00 35.38 240 ALA A CA 1
ATOM 1914 C C . ALA A 1 240 ? -20.680 33.680 -0.376 1.00 35.38 240 ALA A C 1
ATOM 1916 O O . ALA A 1 240 ? -20.451 34.423 -1.324 1.00 35.38 240 ALA A O 1
ATOM 1917 N N . ASN A 1 241 ? -21.140 32.423 -0.535 1.00 31.91 241 ASN A N 1
ATOM 1918 C CA . ASN A 1 241 ? -22.290 31.995 -1.377 1.00 31.91 241 ASN A CA 1
ATOM 1919 C C . ASN A 1 241 ? -22.484 30.465 -1.242 1.00 31.91 241 ASN A C 1
ATOM 1921 O O . ASN A 1 241 ? -21.617 29.690 -1.625 1.00 31.91 241 ASN A O 1
ATOM 1925 N N . VAL A 1 242 ? -23.446 29.993 -0.440 1.00 32.25 242 VAL A N 1
ATOM 1926 C CA . VAL A 1 242 ? -24.832 29.599 -0.795 1.00 32.25 242 VAL A CA 1
ATOM 1927 C C . VAL A 1 242 ? -24.920 28.539 -1.901 1.00 32.25 242 VAL A C 1
ATOM 1929 O O . VAL A 1 242 ? -24.760 28.803 -3.088 1.00 32.25 242 VAL A O 1
ATOM 1932 N N . LEU A 1 243 ? -25.243 27.329 -1.443 1.00 37.66 243 LEU A N 1
ATOM 1933 C CA . LEU A 1 243 ? -25.663 26.154 -2.194 1.00 37.66 243 LEU A CA 1
ATOM 1934 C C . LEU A 1 243 ? -27.143 26.312 -2.593 1.00 37.66 243 LEU A C 1
ATOM 1936 O O . LEU A 1 243 ? -27.961 26.672 -1.747 1.00 37.66 243 LEU A O 1
ATOM 1940 N N . SER A 1 244 ? -27.523 25.997 -3.833 1.00 33.62 244 SER A N 1
ATOM 1941 C CA . SER A 1 244 ? -28.924 25.723 -4.200 1.00 33.62 244 SER A CA 1
ATOM 1942 C C . SER A 1 244 ? -28.990 24.811 -5.424 1.00 33.62 244 SER A C 1
ATOM 1944 O O . SER A 1 244 ? -28.548 25.169 -6.512 1.00 33.62 244 SER A O 1
ATOM 1946 N N . ILE A 1 245 ? -29.547 23.622 -5.215 1.00 37.78 245 ILE A N 1
ATOM 1947 C CA . ILE A 1 245 ? -29.927 22.643 -6.236 1.00 37.78 245 ILE A CA 1
ATOM 1948 C C . ILE A 1 245 ? -31.302 23.054 -6.782 1.00 37.78 245 ILE A C 1
ATOM 1950 O O . ILE A 1 245 ? -32.194 23.366 -5.996 1.00 37.78 245 ILE A O 1
ATOM 1954 N N . SER A 1 246 ? -31.499 23.005 -8.101 1.00 33.12 246 SER A N 1
ATOM 1955 C CA . SER A 1 246 ? -32.834 22.919 -8.705 1.00 33.12 246 SER A CA 1
ATOM 1956 C C . SER A 1 246 ? -32.776 22.130 -10.014 1.00 33.12 246 SER A C 1
ATOM 1958 O O . SER A 1 246 ? -31.791 22.188 -10.748 1.00 33.12 246 SER A O 1
ATOM 1960 N N . VAL A 1 247 ? -33.825 21.348 -10.240 1.00 34.22 247 VAL A N 1
ATOM 1961 C CA . VAL A 1 247 ? -33.975 20.247 -11.195 1.00 34.22 247 VAL A CA 1
ATOM 1962 C C . VAL A 1 247 ? -35.123 20.573 -12.168 1.00 34.22 247 VAL A C 1
ATOM 1964 O O . VAL A 1 247 ? -36.096 21.198 -11.752 1.00 34.22 247 VAL A O 1
ATOM 1967 N N . ASN A 1 248 ? -35.003 20.050 -13.403 1.00 34.69 248 ASN A N 1
ATOM 1968 C CA . ASN A 1 248 ? -35.983 19.946 -14.514 1.00 34.69 248 ASN A CA 1
ATOM 1969 C C . ASN A 1 248 ? -36.196 21.215 -15.378 1.00 34.69 248 ASN A C 1
ATOM 1971 O O . ASN A 1 248 ? -36.178 22.324 -14.868 1.00 34.69 248 ASN A O 1
ATOM 1975 N N . ASP A 1 249 ? -36.394 21.172 -16.705 1.00 33.25 249 ASP A N 1
ATOM 1976 C CA . ASP A 1 249 ? -36.844 20.098 -17.605 1.00 33.25 249 ASP A CA 1
ATOM 1977 C C . ASP A 1 249 ? -36.555 20.435 -19.093 1.00 33.25 249 ASP A C 1
ATOM 1979 O O . ASP A 1 249 ? -36.531 21.605 -19.472 1.00 33.25 249 ASP A O 1
ATOM 1983 N N . GLY A 1 250 ? -36.467 19.396 -19.939 1.00 31.05 250 GLY A N 1
ATOM 1984 C CA . GLY A 1 250 ? -36.913 19.414 -21.347 1.00 31.05 250 GLY A CA 1
ATOM 1985 C C . GLY A 1 250 ? -35.943 19.849 -22.465 1.00 31.05 250 GLY A C 1
ATOM 1986 O O . GLY A 1 250 ? -35.651 21.030 -22.621 1.00 31.05 250 GLY A O 1
ATOM 1987 N N . LYS A 1 251 ? -35.602 18.913 -23.377 1.00 33.47 251 LYS A N 1
ATOM 1988 C CA . LYS A 1 251 ? -36.159 18.838 -24.758 1.00 33.47 251 LYS A CA 1
ATOM 1989 C C . LYS A 1 251 ? -35.235 18.127 -25.780 1.00 33.47 251 LYS A C 1
ATOM 1991 O O . LYS A 1 251 ? -34.133 18.575 -26.062 1.00 33.47 251 LYS A O 1
ATOM 1996 N N . ASP A 1 252 ? -35.778 17.044 -26.345 1.00 36.22 252 ASP A N 1
ATOM 1997 C CA . ASP A 1 252 ? -35.617 16.461 -27.693 1.00 36.22 252 ASP A CA 1
ATOM 1998 C C . ASP A 1 252 ? -34.226 16.232 -28.327 1.00 36.22 252 ASP A C 1
ATOM 2000 O O . ASP A 1 252 ? -33.591 17.144 -28.849 1.00 36.22 252 ASP A O 1
ATOM 2004 N N . ASN A 1 253 ? -33.868 14.954 -28.527 1.00 33.19 253 ASN A N 1
ATOM 2005 C CA . ASN A 1 253 ? -34.040 14.313 -29.844 1.00 33.19 253 ASN A CA 1
ATOM 2006 C C . ASN A 1 253 ? -33.648 12.825 -29.826 1.00 33.19 253 ASN A C 1
ATOM 2008 O O . ASN A 1 253 ? -32.480 12.461 -29.707 1.00 33.19 253 ASN A O 1
ATOM 2012 N N . CYS A 1 254 ? -34.640 11.958 -30.033 1.00 30.95 254 CYS A N 1
ATOM 2013 C CA . CYS A 1 254 ? -34.457 10.535 -30.289 1.00 30.95 254 CYS A CA 1
ATOM 2014 C C . CYS A 1 254 ? -34.578 10.275 -31.800 1.00 30.95 254 CYS A C 1
ATOM 2016 O O . CYS A 1 254 ? -35.626 10.536 -32.391 1.00 30.95 254 CYS A O 1
ATOM 2018 N N . LYS A 1 255 ? -33.534 9.715 -32.429 1.00 41.09 255 LYS A N 1
ATOM 2019 C CA . LYS A 1 255 ? -33.670 8.962 -33.685 1.00 41.09 255 LYS A CA 1
ATOM 2020 C C . LYS A 1 255 ? -33.560 7.471 -33.378 1.00 41.09 255 LYS A C 1
ATOM 2022 O O . LYS A 1 255 ? -32.514 6.961 -32.997 1.00 41.09 255 LYS A O 1
ATOM 2027 N N . ARG A 1 256 ? -34.704 6.817 -33.555 1.00 35.94 256 ARG A N 1
ATOM 2028 C CA . ARG A 1 256 ? -34.975 5.380 -33.558 1.00 35.94 256 ARG A CA 1
ATOM 2029 C C . ARG A 1 256 ? -34.125 4.651 -34.610 1.00 35.94 256 ARG A C 1
ATOM 2031 O O . ARG A 1 256 ? -34.202 5.012 -35.777 1.00 35.94 256 ARG A O 1
ATOM 2038 N N . SER A 1 257 ? -33.486 3.555 -34.205 1.00 35.38 257 SER A N 1
ATOM 2039 C CA . SER A 1 257 ? -33.359 2.341 -35.022 1.00 35.38 257 SER A CA 1
ATOM 2040 C C . SER A 1 257 ? -33.542 1.135 -34.111 1.00 35.38 257 SER A C 1
ATOM 2042 O O . SER A 1 257 ? -32.770 0.901 -33.187 1.00 35.38 257 SER A O 1
ATOM 2044 N N . ALA A 1 258 ? -34.642 0.432 -34.348 1.00 37.09 258 ALA A N 1
ATOM 2045 C CA . ALA A 1 258 ? -35.009 -0.804 -33.694 1.00 37.09 258 ALA A CA 1
ATOM 2046 C C . ALA A 1 258 ? -34.231 -1.968 -34.312 1.00 37.09 258 ALA A C 1
ATOM 2048 O O . ALA A 1 258 ? -34.180 -2.071 -35.533 1.00 37.09 258 ALA A O 1
ATOM 2049 N N . GLN A 1 259 ? -33.731 -2.873 -33.477 1.00 34.88 259 GLN A N 1
ATOM 2050 C CA . GLN A 1 259 ? -33.728 -4.303 -33.774 1.00 34.88 259 GLN A CA 1
ATOM 2051 C C . GLN A 1 259 ? -33.562 -5.070 -32.462 1.00 34.88 259 GLN A C 1
ATOM 2053 O O . GLN A 1 259 ? -32.506 -5.081 -31.840 1.00 34.88 259 GLN A O 1
ATOM 2058 N N . ARG A 1 260 ? -34.676 -5.660 -32.035 1.00 35.78 260 ARG A N 1
ATOM 2059 C CA . ARG A 1 260 ? -34.768 -6.695 -31.014 1.00 35.78 260 ARG A CA 1
ATOM 2060 C C . ARG A 1 260 ? -35.123 -7.964 -31.779 1.00 35.78 260 ARG A C 1
ATOM 2062 O O . ARG A 1 260 ? -36.129 -7.944 -32.482 1.00 35.78 260 ARG A O 1
ATOM 2069 N N . LEU A 1 261 ? -34.318 -9.013 -31.661 1.00 42.88 261 LEU A N 1
ATOM 2070 C CA . LEU A 1 261 ? -34.788 -10.391 -31.763 1.00 42.88 261 LEU A CA 1
ATOM 2071 C C . LEU A 1 261 ? -34.030 -11.219 -30.723 1.00 42.88 261 LEU A C 1
ATOM 2073 O O . LEU A 1 261 ? -32.815 -11.100 -30.574 1.00 42.88 261 LEU A O 1
ATOM 2077 N N . ASP A 1 262 ? -34.834 -11.946 -29.962 1.00 34.94 262 ASP A N 1
ATOM 2078 C CA . ASP A 1 262 ? -34.557 -12.721 -28.761 1.00 34.94 262 ASP A CA 1
ATOM 2079 C C . ASP A 1 262 ? -34.054 -14.152 -29.067 1.00 34.94 262 ASP A C 1
ATOM 2081 O O . ASP A 1 262 ? -34.155 -14.606 -30.206 1.00 34.94 262 ASP A O 1
ATOM 2085 N N . SER A 1 263 ? -33.656 -14.861 -27.995 1.00 40.12 263 SER A N 1
ATOM 2086 C CA . SER A 1 263 ? -33.667 -16.336 -27.820 1.00 40.12 263 SER A CA 1
ATOM 2087 C C . SER A 1 263 ? -32.648 -17.169 -28.629 1.00 40.12 263 SER A C 1
ATOM 2089 O O . SER A 1 263 ? -32.338 -16.867 -29.768 1.00 40.12 263 SER A O 1
ATOM 2091 N N . GLU A 1 264 ? -32.063 -18.273 -28.153 1.00 41.22 264 GLU A N 1
ATOM 2092 C CA . GLU A 1 264 ? -32.153 -19.031 -26.901 1.00 41.22 264 GLU A CA 1
ATOM 2093 C C . GLU A 1 264 ? -30.973 -20.026 -26.819 1.00 41.22 264 GLU A C 1
ATOM 2095 O O . GLU A 1 264 ? -30.242 -20.258 -27.779 1.00 41.22 264 GLU A O 1
ATOM 2100 N N . CYS A 1 265 ? -30.817 -20.596 -25.629 1.00 34.53 265 CYS A N 1
ATOM 2101 C CA . CYS A 1 265 ? -29.815 -21.548 -25.160 1.00 34.53 265 CYS A CA 1
ATOM 2102 C C . CYS A 1 265 ? -29.847 -22.920 -25.873 1.00 34.53 265 CYS A C 1
ATOM 2104 O O . CYS A 1 265 ? -30.923 -23.389 -26.236 1.00 34.53 265 CYS A O 1
ATOM 2106 N N . SER A 1 266 ? -28.705 -23.625 -25.945 1.00 40.72 266 SER A N 1
ATOM 2107 C CA . SER A 1 266 ? -28.639 -25.100 -25.838 1.00 40.72 266 SER A CA 1
ATOM 2108 C C . SER A 1 266 ? -27.213 -25.612 -25.555 1.00 40.72 266 SER A C 1
ATOM 2110 O O . SER A 1 266 ? -26.326 -25.544 -26.398 1.00 40.72 266 SER A O 1
ATOM 2112 N N . THR A 1 267 ? -27.037 -26.093 -24.321 1.00 38.50 267 THR A N 1
ATOM 2113 C CA . THR A 1 267 ? -26.444 -27.388 -23.919 1.00 38.50 267 THR A CA 1
ATOM 2114 C C . THR A 1 267 ? -25.330 -28.030 -24.763 1.00 38.50 267 THR A C 1
ATOM 2116 O O . THR A 1 267 ? -25.589 -28.614 -25.811 1.00 38.50 267 THR A O 1
ATOM 2119 N N . THR A 1 268 ? -24.124 -28.108 -24.184 1.00 44.19 268 THR A N 1
ATOM 2120 C CA . THR A 1 268 ? -23.100 -29.107 -24.545 1.00 44.19 268 THR A CA 1
ATOM 2121 C C . THR A 1 268 ? -23.132 -30.246 -23.525 1.00 44.19 268 THR A C 1
ATOM 2123 O O . THR A 1 268 ? -22.804 -30.056 -22.354 1.00 44.19 268 THR A O 1
ATOM 2126 N N . THR A 1 269 ? -23.564 -31.416 -23.991 1.00 46.94 269 THR A N 1
ATOM 2127 C CA . THR A 1 269 ? -23.651 -32.687 -23.259 1.00 46.94 269 THR A CA 1
ATOM 2128 C C . THR A 1 269 ? -22.311 -33.429 -23.269 1.00 46.94 269 THR A C 1
ATOM 2130 O O . THR A 1 269 ? -21.539 -33.341 -24.221 1.00 46.94 269 THR A O 1
ATOM 2133 N N . GLN A 1 270 ? -22.084 -34.158 -22.175 1.00 39.78 270 GLN A N 1
ATOM 2134 C CA . GLN A 1 270 ? -20.995 -35.086 -21.871 1.00 39.78 270 GLN A CA 1
ATOM 2135 C C . GLN A 1 270 ? -20.668 -36.092 -22.989 1.00 39.78 270 GLN A C 1
ATOM 2137 O O . GLN A 1 270 ? -21.558 -36.575 -23.686 1.00 39.78 270 GLN A O 1
ATOM 2142 N N . ALA A 1 271 ? -19.396 -36.493 -23.050 1.00 45.91 271 ALA A N 1
ATOM 2143 C CA . ALA A 1 271 ? -18.952 -37.733 -23.676 1.00 45.91 271 ALA A CA 1
ATOM 2144 C C . ALA A 1 271 ? -18.036 -38.484 -22.693 1.00 45.91 271 ALA A C 1
ATOM 2146 O O . ALA A 1 271 ? -16.877 -38.120 -22.513 1.00 45.91 271 ALA A O 1
ATOM 2147 N N . GLU A 1 272 ? -18.583 -39.521 -22.059 1.00 51.81 272 GLU A N 1
ATOM 2148 C CA . GLU A 1 272 ? -17.851 -40.641 -21.460 1.00 51.81 272 GLU A CA 1
ATOM 2149 C C . GLU A 1 272 ? -18.404 -41.933 -22.071 1.00 51.81 272 GLU A C 1
ATOM 2151 O O . GLU A 1 272 ? -19.619 -42.122 -22.110 1.00 51.81 272 GLU A O 1
ATOM 2156 N N . ALA A 1 273 ? -17.499 -42.779 -22.565 1.00 50.00 273 ALA A N 1
ATOM 2157 C CA . ALA A 1 273 ? -17.590 -44.229 -22.791 1.00 50.00 273 ALA A CA 1
ATOM 2158 C C . ALA A 1 273 ? -16.406 -44.590 -23.706 1.00 50.00 273 ALA A C 1
ATOM 2160 O O . ALA A 1 273 ? -16.110 -43.852 -24.639 1.00 50.00 273 ALA A O 1
ATOM 2161 N N . SER A 1 274 ? -15.692 -45.696 -23.583 1.00 55.09 274 SER A N 1
ATOM 2162 C CA . SER A 1 274 ? -15.667 -46.815 -22.648 1.00 55.09 274 SER A CA 1
ATOM 2163 C C . SER A 1 274 ? -14.414 -47.597 -23.047 1.00 55.09 274 SER A C 1
ATOM 2165 O O . SER A 1 274 ? -14.081 -47.663 -24.232 1.00 55.09 274 SER A O 1
ATOM 2167 N N . GLU A 1 275 ? -13.736 -48.178 -22.068 1.00 54.94 275 GLU A N 1
ATOM 2168 C CA . GLU A 1 275 ? -12.734 -49.222 -22.265 1.00 54.94 275 GLU A CA 1
ATOM 2169 C C . GLU A 1 275 ? -13.345 -50.435 -22.988 1.00 54.94 275 GLU A C 1
ATOM 2171 O O . GLU A 1 275 ? -14.533 -50.724 -22.816 1.00 54.94 275 GLU A O 1
ATOM 2176 N N . ASP A 1 276 ? -12.514 -51.157 -23.742 1.00 49.31 276 ASP A N 1
ATOM 2177 C CA . ASP A 1 276 ? -12.714 -52.570 -24.077 1.00 49.31 276 ASP A CA 1
ATOM 2178 C C . ASP A 1 276 ? -11.360 -53.298 -23.920 1.00 49.31 276 ASP A C 1
ATOM 2180 O O . ASP A 1 276 ? -10.340 -52.757 -24.368 1.00 49.31 276 ASP A O 1
ATOM 2184 N N . PRO A 1 277 ? -11.301 -54.469 -23.255 1.00 64.69 277 PRO A N 1
ATOM 2185 C CA . PRO A 1 277 ? -10.073 -55.211 -23.019 1.00 64.69 277 PRO A CA 1
ATOM 2186 C C . PRO A 1 277 ? -9.873 -56.321 -24.064 1.00 64.69 277 PRO A C 1
ATOM 2188 O O . PRO A 1 277 ? -10.777 -57.110 -24.341 1.00 64.69 277 PRO A O 1
ATOM 2191 N N . GLY A 1 278 ? -8.651 -56.432 -24.583 1.00 50.62 278 GLY A N 1
ATOM 2192 C CA . GLY A 1 278 ? -8.197 -57.521 -25.451 1.00 50.62 278 GLY A CA 1
ATOM 2193 C C . GLY A 1 278 ? -6.684 -57.557 -25.548 1.00 50.62 278 GLY A C 1
ATOM 2194 O O . GLY A 1 278 ? -6.115 -56.530 -25.975 1.00 50.62 278 GLY A O 1
#

pLDDT: mean 73.0, std 28.09, range [29.66, 98.75]